Protein AF-A0A0B6Z0B1-F1 (afdb_monomer_lite)

Foldseek 3Di:
DDDDPPVVVVVVVVVVVVVVVCVVCVVLVVVVLVVVLVVVCVVVVDPDSVVSVCVSCQVVDDAKAWAFKAWDWDADPVRATWIKIWTWIQRRNDIDGQDIDTDDDAPADDDPVCPVVVSVVVVVLRVVLRVCRHPPLGVQRHGPHLLCLVVSLVSLVVVVVVVVVVVVVVCVVDVPPPDDPPPPPQVDDDDDDDDDDDDDDDDDDDDPDPDPPPPPDPRDGDDRNVSNSRNVSVRSLSSNCSSVVHDSVVSVVVVVCVVPDDDPPPDD

Sequence (268 aa):
MSLPPGSLGKTKEMQCLKQQAMKYYGENKVPLQMENILNTMFYDKPPDVYGYLVNYFSNFTKPVKISKISAVPVLDSNGLPTIQVDVYCTVNNLQKCICSSTTARPDIRVPLEDQEKTEILVHSSIKTAVHDINLEVSNIVAGMDPLVQDEIDSEILDFLKQKQSRLEKQANQNPAEKTEQDNSVIISAADDKRKKSVFRTKSSSKWSGSLPSISDRPLETFIMGSEVIAAVSQAVCVCAATSINIPVYQHIAKLAHKEGHTHELRIP

Secondary structure (DSSP, 8-state):
-PPPTTHHHHHHHHHHHHHHHHHHHHHTTHHHHHHHHHHHHHHH--S-HHHHHHHHHHTTSPPPEEEEEEEEEEE-TTS-EEEEEEEEEEETTEEEEEEEEEPPPP-----HHHHHHHHHHHHHHHHHHHHHIIIIIHHHSTT--TT-HHHHHHHHHHHHHHHHHHHHHHHHH-GGG-SS-------------PPP--------------------PPPPPP-TTHHHHHHHHHHHHHHHHHHTT--HHHHHHHHHHTTT--------

Radius of gyration: 29.54 Å; chains: 1; bounding box: 50×83×99 Å

pLDDT: mean 77.84, std 22.63, range [22.48, 97.12]

Structure (mmCIF, N/CA/C/O backbone):
data_AF-A0A0B6Z0B1-F1
#
_entry.id   AF-A0A0B6Z0B1-F1
#
loop_
_atom_site.group_PDB
_atom_site.id
_atom_site.type_symbol
_atom_site.label_atom_id
_atom_site.label_alt_id
_atom_site.label_comp_id
_atom_site.label_asym_id
_atom_site.label_entity_id
_atom_site.label_seq_id
_atom_site.pdbx_PDB_ins_code
_atom_site.Cartn_x
_atom_site.Cartn_y
_atom_site.Cartn_z
_atom_site.occupancy
_atom_site.B_iso_or_equiv
_atom_site.auth_seq_id
_atom_site.auth_comp_id
_atom_site.auth_asym_id
_atom_site.auth_atom_id
_atom_site.pdbx_PDB_model_num
ATOM 1 N N . MET A 1 1 ? -5.828 39.250 52.018 1.00 47.09 1 MET A N 1
ATOM 2 C CA . MET A 1 1 ? -4.953 38.256 51.361 1.00 47.09 1 MET A CA 1
ATOM 3 C C . MET A 1 1 ? -5.245 38.285 49.870 1.00 47.09 1 MET A C 1
ATOM 5 O O . MET A 1 1 ? -6.225 37.701 49.429 1.00 47.09 1 MET A O 1
ATOM 9 N N . SER A 1 2 ? -4.477 39.072 49.120 1.00 48.75 2 SER A N 1
ATOM 10 C CA . SER A 1 2 ? -4.554 39.157 47.661 1.00 48.75 2 SER A CA 1
ATOM 11 C C . SER A 1 2 ? -3.851 37.943 47.050 1.00 48.75 2 SER A C 1
ATOM 13 O O . SER A 1 2 ? -2.697 37.663 47.367 1.00 48.75 2 SER A O 1
ATOM 15 N N . LEU A 1 3 ? -4.561 37.194 46.205 1.00 52.53 3 LEU A N 1
ATOM 16 C CA . LEU A 1 3 ? -3.974 36.108 45.419 1.00 52.53 3 LEU A CA 1
ATOM 17 C C . LEU A 1 3 ? -2.916 36.680 44.455 1.00 52.53 3 LEU A C 1
ATOM 19 O O . LEU A 1 3 ? -3.126 37.765 43.904 1.00 52.53 3 LEU A O 1
ATOM 23 N N . PRO A 1 4 ? -1.790 35.980 44.237 1.00 50.69 4 PRO A N 1
ATOM 24 C CA . PRO A 1 4 ? -0.709 36.484 43.403 1.00 50.69 4 PRO A CA 1
ATOM 25 C C . PRO A 1 4 ? -1.165 36.619 41.935 1.00 50.69 4 PRO A C 1
ATOM 27 O O . PRO A 1 4 ? -1.822 35.714 41.411 1.00 50.69 4 PRO A O 1
ATOM 30 N N . PRO A 1 5 ? -0.780 37.701 41.229 1.00 53.00 5 PRO A N 1
ATOM 31 C CA . PRO A 1 5 ? -1.295 38.056 39.898 1.00 53.00 5 PRO A CA 1
ATOM 32 C C . PRO A 1 5 ? -0.899 37.095 38.755 1.00 53.00 5 PRO A C 1
ATOM 34 O O . PRO A 1 5 ? -1.295 37.305 37.613 1.00 53.00 5 PRO A O 1
ATOM 37 N N . GLY A 1 6 ? -0.167 36.013 39.043 1.00 53.03 6 GLY A N 1
ATOM 38 C CA . GLY A 1 6 ? 0.248 34.996 38.069 1.00 53.03 6 GLY A CA 1
ATOM 39 C C . GLY A 1 6 ? -0.640 33.744 37.974 1.00 53.03 6 GLY A C 1
ATOM 40 O O . GLY A 1 6 ? -0.389 32.909 37.106 1.00 53.03 6 GLY A O 1
ATOM 41 N N . SER A 1 7 ? -1.657 33.560 38.834 1.00 54.31 7 SER A N 1
ATOM 42 C CA . SER A 1 7 ? -2.480 32.327 38.819 1.00 54.31 7 SER A CA 1
ATOM 43 C C . SER A 1 7 ? -3.723 32.406 37.918 1.00 54.31 7 SER A C 1
ATOM 45 O O . SER A 1 7 ? -4.197 31.383 37.417 1.00 54.31 7 SER A O 1
ATOM 47 N N . LEU A 1 8 ? -4.232 33.613 37.646 1.00 52.25 8 LEU A N 1
ATOM 48 C CA . LEU A 1 8 ? -5.486 33.811 36.908 1.00 52.25 8 LEU A CA 1
ATOM 49 C C . LEU A 1 8 ? -5.353 33.497 35.404 1.00 52.25 8 LEU A C 1
ATOM 51 O O . LEU A 1 8 ? -6.292 32.976 34.805 1.00 52.25 8 LEU A O 1
ATOM 55 N N . GLY A 1 9 ? -4.181 33.758 34.809 1.00 59.34 9 GLY A N 1
ATOM 56 C CA . GLY A 1 9 ? -3.872 33.424 33.409 1.00 59.34 9 GLY A CA 1
ATOM 57 C C . GLY A 1 9 ? -3.828 31.913 33.163 1.00 59.34 9 GLY A C 1
ATOM 58 O O . GLY A 1 9 ? -4.549 31.409 32.305 1.00 59.34 9 GLY A O 1
ATOM 59 N N . LYS A 1 10 ? -3.110 31.175 34.021 1.00 61.16 10 LYS A N 1
ATOM 60 C CA . LYS A 1 10 ? -3.037 29.701 33.975 1.00 61.16 10 LYS A CA 1
ATOM 61 C C . LYS A 1 10 ? -4.404 29.032 34.155 1.00 61.16 10 LYS A C 1
ATOM 63 O O . LYS A 1 10 ? -4.676 27.994 33.560 1.00 61.16 10 LYS A O 1
ATOM 68 N N . THR A 1 11 ? -5.287 29.633 34.956 1.00 71.81 11 THR A N 1
ATOM 69 C CA . THR A 1 11 ? -6.634 29.091 35.209 1.00 71.81 11 THR A CA 1
ATOM 70 C C . THR A 1 11 ? -7.545 29.243 33.986 1.00 71.81 11 THR A C 1
ATOM 72 O O . THR A 1 11 ? -8.279 28.312 33.653 1.00 71.81 11 THR A O 1
ATOM 75 N N . LYS A 1 12 ? -7.465 30.376 33.273 1.00 79.12 12 LYS A N 1
ATOM 76 C CA . LYS A 1 12 ? -8.216 30.596 32.024 1.00 79.12 12 LYS A CA 1
ATOM 77 C C . LYS A 1 12 ? -7.718 29.694 30.894 1.00 79.12 12 LYS A C 1
ATOM 79 O O . LYS A 1 12 ? -8.535 29.109 30.189 1.00 79.12 12 LYS A O 1
ATOM 84 N N . GLU A 1 13 ? -6.404 29.519 30.764 1.00 83.56 13 GLU A N 1
ATOM 85 C CA . GLU A 1 13 ? -5.807 28.582 29.801 1.00 83.56 13 GLU A CA 1
ATOM 86 C C . GLU A 1 13 ? -6.250 27.137 30.066 1.00 83.56 13 GLU A C 1
ATOM 88 O O . GLU A 1 13 ? -6.694 26.448 29.150 1.00 83.56 13 GLU A O 1
ATOM 93 N N . MET A 1 14 ? -6.231 26.694 31.328 1.00 82.50 14 MET A N 1
ATOM 94 C CA . MET A 1 14 ? -6.705 25.360 31.708 1.00 82.50 14 MET A CA 1
ATOM 95 C C . MET A 1 14 ? -8.193 25.155 31.382 1.00 82.50 14 MET A C 1
ATOM 97 O O . MET A 1 14 ? -8.592 24.079 30.937 1.00 82.50 14 MET A O 1
ATOM 101 N N . GLN A 1 15 ? -9.033 26.169 31.602 1.00 86.19 15 GLN A N 1
ATOM 102 C CA . GLN A 1 15 ? -10.459 26.112 31.265 1.00 86.19 15 GLN A CA 1
ATOM 103 C C . GLN A 1 15 ? -10.688 26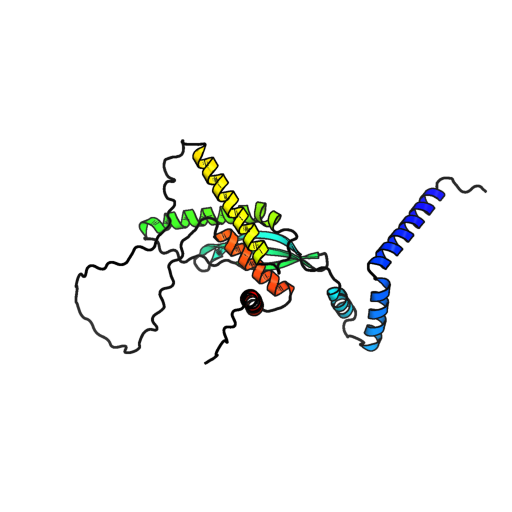.066 29.750 1.00 86.19 15 GLN A C 1
ATOM 105 O O . GLN A 1 15 ? -11.513 25.278 29.289 1.00 86.19 15 GLN A O 1
ATOM 110 N N . CYS A 1 16 ? -9.922 26.847 28.986 1.00 90.19 16 CYS A N 1
ATOM 111 C CA . CYS A 1 16 ? -9.943 26.819 27.526 1.00 90.19 16 CYS A CA 1
ATOM 112 C C . CYS A 1 16 ? -9.561 25.427 26.993 1.00 90.19 16 CYS A C 1
ATOM 114 O O . CYS A 1 16 ? -10.310 24.836 26.217 1.00 90.19 16 CYS A O 1
ATOM 116 N N . LEU A 1 17 ? -8.470 24.840 27.502 1.00 92.69 17 LEU A N 1
ATOM 117 C CA . LEU A 1 17 ? -8.035 23.485 27.144 1.00 92.69 17 LEU A CA 1
ATOM 118 C C . LEU A 1 17 ? -9.096 22.425 27.472 1.00 92.69 17 LEU A C 1
ATOM 120 O O . LEU A 1 17 ? -9.340 21.528 26.669 1.00 92.69 17 LEU A O 1
ATOM 124 N N . LYS A 1 18 ? -9.775 22.537 28.622 1.00 90.62 18 LYS A N 1
ATOM 125 C CA . LYS A 1 18 ? -10.886 21.637 28.980 1.00 90.62 18 LYS A CA 1
ATOM 126 C C . LYS A 1 18 ? -12.051 21.746 27.999 1.00 90.62 18 LYS A C 1
ATOM 128 O O . LYS A 1 18 ? -12.575 20.721 27.574 1.00 90.62 18 LYS A O 1
ATOM 133 N N . GLN A 1 19 ? -12.451 22.962 27.625 1.00 92.56 19 GLN A N 1
ATOM 134 C CA . GLN A 1 19 ? -13.513 23.170 26.634 1.00 92.56 19 GLN A CA 1
ATOM 135 C C . GLN A 1 19 ? -13.121 22.617 25.263 1.00 92.56 19 GLN A C 1
ATOM 137 O O . GLN A 1 19 ? -13.928 21.942 24.623 1.00 92.56 19 GLN A O 1
ATOM 142 N N . GLN A 1 20 ? -11.872 22.827 24.846 1.00 93.75 20 GLN A N 1
ATOM 143 C CA . GLN A 1 20 ? -11.345 22.277 23.603 1.00 93.75 20 GLN A CA 1
ATOM 144 C C . GLN A 1 20 ? -11.341 20.742 23.614 1.00 93.75 20 GLN A C 1
ATOM 146 O O . GLN A 1 20 ? -11.777 20.127 22.643 1.00 93.75 20 GLN A O 1
ATOM 151 N N . ALA A 1 21 ? -10.929 20.117 24.722 1.00 93.31 21 ALA A N 1
ATOM 152 C CA . ALA A 1 21 ? -10.955 18.665 24.881 1.00 93.31 21 ALA A CA 1
ATOM 153 C C . ALA A 1 21 ? -12.387 18.104 24.852 1.00 93.31 21 ALA A C 1
ATOM 155 O O . ALA A 1 21 ? -12.647 17.123 24.158 1.00 93.31 21 ALA A O 1
ATOM 156 N N . MET A 1 22 ? -13.332 18.746 25.549 1.00 92.12 22 MET A N 1
ATOM 157 C CA . MET A 1 22 ? -14.746 18.350 25.512 1.00 92.12 22 MET A CA 1
ATOM 158 C C . MET A 1 22 ? -15.314 18.422 24.093 1.00 92.12 22 MET A C 1
ATOM 160 O O . MET A 1 22 ? -15.993 17.491 23.664 1.00 92.12 22 MET A O 1
ATOM 164 N N . LYS A 1 23 ? -14.997 19.489 23.349 1.00 94.62 23 LYS A N 1
ATOM 165 C CA . LYS A 1 23 ? -15.410 19.636 21.950 1.00 94.62 23 LYS A CA 1
ATOM 166 C C . LYS A 1 23 ? -14.816 18.526 21.080 1.00 94.62 23 LYS A C 1
ATOM 168 O O . LYS A 1 23 ? -15.559 17.846 20.383 1.00 94.62 23 LYS A O 1
ATOM 173 N N . TYR A 1 24 ? -13.511 18.278 21.198 1.00 94.94 24 TYR A N 1
ATOM 174 C CA . TYR A 1 24 ? -12.814 17.245 20.430 1.00 94.94 24 TYR A CA 1
ATOM 175 C C . TYR A 1 24 ? -13.374 15.835 20.681 1.00 94.94 24 TYR A C 1
ATOM 177 O O . TYR A 1 24 ? -13.669 15.103 19.735 1.00 94.94 24 TYR A O 1
ATOM 185 N N . TYR A 1 25 ? -13.565 15.440 21.943 1.00 94.69 25 TYR A N 1
ATOM 186 C CA . TYR A 1 25 ? -14.120 14.121 22.265 1.00 94.69 25 TYR A CA 1
ATOM 187 C C . TYR A 1 25 ? -15.600 13.996 21.901 1.00 94.69 25 TYR A C 1
ATOM 189 O O . TYR A 1 25 ? -16.032 12.911 21.508 1.00 94.69 25 TYR A O 1
ATOM 197 N N . GLY A 1 26 ? -16.359 15.091 22.003 1.00 92.38 26 GLY A N 1
ATOM 198 C CA . GLY A 1 26 ? -17.756 15.155 21.581 1.00 92.38 26 GLY A CA 1
ATOM 199 C C . GLY A 1 26 ? -17.914 14.967 20.072 1.00 92.38 26 GLY A C 1
ATOM 200 O O . GLY A 1 26 ? -18.702 14.128 19.643 1.00 92.38 26 GLY A O 1
ATOM 201 N N . GLU A 1 27 ? -17.114 15.673 19.269 1.00 94.19 27 GLU A N 1
ATOM 202 C CA . GLU A 1 27 ? -17.108 15.557 17.802 1.00 94.19 27 GLU A CA 1
ATOM 203 C C . GLU A 1 27 ? -16.754 14.139 17.337 1.00 94.19 27 GLU A C 1
ATOM 205 O O . GLU A 1 27 ? -17.398 13.598 16.440 1.00 94.19 27 GLU A O 1
ATOM 210 N N . ASN A 1 28 ? -15.782 13.501 17.995 1.00 91.19 28 ASN A N 1
ATOM 211 C CA . ASN A 1 28 ? -15.355 12.135 17.679 1.00 91.19 28 ASN A CA 1
ATOM 212 C C . ASN A 1 28 ? -16.195 11.045 18.374 1.00 91.19 28 ASN A C 1
ATOM 214 O O . ASN A 1 28 ? -15.908 9.860 18.212 1.00 91.19 28 ASN A O 1
ATOM 218 N N . LYS A 1 29 ? -17.221 11.416 19.157 1.00 92.81 29 LYS A N 1
ATOM 219 C CA . LYS A 1 29 ? -18.111 10.497 19.900 1.00 92.81 29 LYS A CA 1
ATOM 220 C C . LYS A 1 29 ? -17.371 9.480 20.785 1.00 92.81 29 LYS A C 1
ATOM 222 O O . LYS A 1 29 ? -17.892 8.397 21.046 1.00 92.81 29 LYS A O 1
ATOM 227 N N . VAL A 1 30 ? -16.179 9.824 21.279 1.00 93.12 30 VAL A N 1
ATOM 228 C CA . VAL A 1 30 ? -15.328 8.903 22.056 1.00 93.12 30 VAL A CA 1
ATOM 229 C C . VAL A 1 30 ? -16.040 8.376 23.311 1.00 93.12 30 VAL A C 1
ATOM 231 O O . VAL A 1 30 ? -16.043 7.161 23.495 1.00 93.12 30 VAL A O 1
ATOM 234 N N . PRO A 1 31 ? -16.701 9.212 24.143 1.00 92.88 31 PRO A N 1
ATOM 235 C CA . PRO A 1 31 ? -17.355 8.726 25.361 1.00 92.88 31 PRO A CA 1
ATOM 236 C C . PRO A 1 31 ? -18.487 7.733 25.077 1.00 92.88 31 PRO A C 1
ATOM 238 O O . PRO A 1 31 ? -18.588 6.715 25.752 1.00 92.88 31 PRO A O 1
ATOM 241 N N . LEU A 1 32 ? -19.285 7.993 24.035 1.00 93.50 32 LEU A N 1
ATOM 242 C CA . LEU A 1 32 ? -20.391 7.124 23.630 1.00 93.50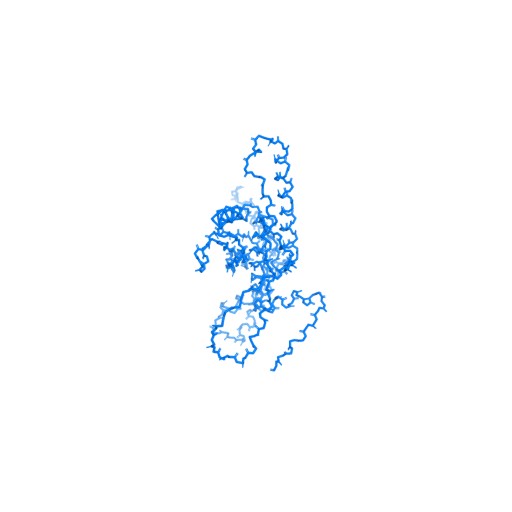 32 LEU A CA 1
ATOM 243 C C . LEU A 1 32 ? -19.882 5.747 23.183 1.00 93.50 32 LEU A C 1
ATOM 245 O O . LEU A 1 32 ? -20.438 4.723 23.564 1.00 93.50 32 LEU A O 1
ATOM 249 N N . GLN A 1 33 ? -18.807 5.714 22.387 1.00 93.31 33 GLN A N 1
ATOM 250 C CA . GLN A 1 33 ? -18.220 4.446 21.948 1.00 93.31 33 GLN A CA 1
ATOM 251 C C . GLN A 1 33 ? -17.605 3.661 23.110 1.00 93.31 33 GLN A C 1
ATOM 253 O O . GLN A 1 33 ? -17.715 2.439 23.134 1.00 93.31 33 GLN A O 1
ATOM 258 N N . MET A 1 34 ? -17.005 4.356 24.083 1.00 94.25 34 MET A N 1
ATOM 259 C CA . MET A 1 34 ? -16.469 3.741 25.302 1.00 94.25 34 MET A CA 1
ATOM 260 C C . MET A 1 34 ? -17.573 3.131 26.171 1.00 94.25 34 MET A C 1
ATOM 262 O O . MET A 1 34 ? -17.414 2.027 26.678 1.00 94.25 34 MET A O 1
ATOM 266 N N . GLU A 1 35 ? -18.707 3.809 26.321 1.00 93.38 35 GLU A N 1
ATOM 267 C CA . GLU A 1 35 ? -19.849 3.262 27.055 1.00 93.38 35 GLU A CA 1
ATOM 268 C C . GLU A 1 35 ? -20.414 2.014 26.365 1.00 93.38 35 GLU A C 1
ATOM 270 O O . GLU A 1 35 ? -20.583 0.973 27.001 1.00 9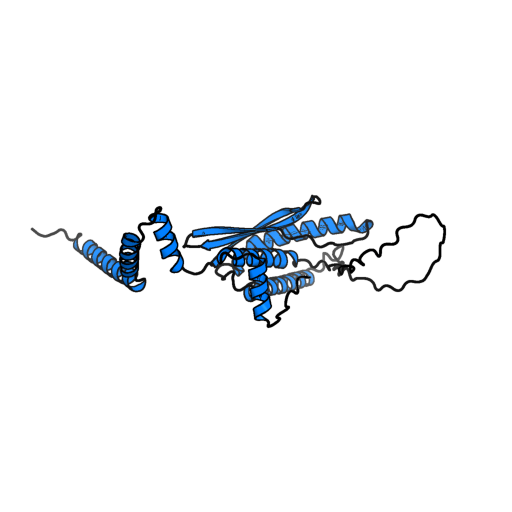3.38 35 GLU A O 1
ATOM 275 N N . ASN A 1 36 ? -20.630 2.090 25.048 1.00 94.06 36 ASN A N 1
ATOM 276 C CA . ASN A 1 36 ? -21.147 0.969 24.267 1.00 94.06 36 ASN A CA 1
ATOM 277 C C . ASN A 1 36 ? -20.261 -0.273 24.394 1.00 94.06 36 ASN A C 1
ATOM 279 O O . ASN A 1 36 ? -20.777 -1.355 24.669 1.00 94.06 36 ASN A O 1
ATOM 283 N N . ILE A 1 37 ? -18.941 -0.120 24.236 1.00 94.88 37 ILE A N 1
ATOM 284 C CA . ILE A 1 37 ? -18.025 -1.263 24.275 1.00 94.88 37 ILE A CA 1
ATOM 285 C C . ILE A 1 37 ? -17.905 -1.871 25.672 1.00 94.88 37 ILE A C 1
ATOM 287 O O . ILE A 1 37 ? -17.802 -3.086 25.803 1.00 94.88 37 ILE A O 1
ATOM 291 N N . LEU A 1 38 ? -17.953 -1.056 26.730 1.00 93.62 38 LEU A N 1
ATOM 292 C CA . LEU A 1 38 ? -17.934 -1.557 28.106 1.00 93.62 38 LEU A CA 1
ATOM 293 C C . LEU A 1 38 ? -19.205 -2.347 28.425 1.00 93.62 38 LEU A C 1
ATOM 295 O O . LEU A 1 38 ? -19.129 -3.400 29.063 1.00 93.62 38 LEU A O 1
ATOM 299 N N . ASN A 1 39 ? -20.351 -1.871 27.936 1.00 93.25 39 ASN A N 1
ATOM 300 C CA . ASN A 1 39 ? -21.624 -2.557 28.101 1.00 93.25 39 ASN A CA 1
ATOM 301 C C . ASN A 1 39 ? -21.635 -3.901 27.365 1.00 93.25 39 ASN A C 1
ATOM 303 O O . ASN A 1 39 ? -22.018 -4.898 27.968 1.00 93.25 39 ASN A O 1
ATOM 307 N N . THR A 1 40 ? -21.186 -3.971 26.106 1.00 93.44 40 THR A N 1
ATOM 308 C CA . THR A 1 40 ? -21.152 -5.241 25.353 1.00 93.44 40 THR A CA 1
ATOM 309 C C . THR A 1 40 ? -20.126 -6.220 25.924 1.00 93.44 40 THR A C 1
ATOM 311 O O . THR A 1 40 ? -20.449 -7.379 26.184 1.00 93.44 40 THR A O 1
ATOM 314 N N . MET A 1 41 ? -18.912 -5.746 26.214 1.00 94.56 41 MET A N 1
ATOM 315 C CA . MET A 1 41 ? -17.805 -6.568 26.710 1.00 94.56 41 MET A CA 1
ATOM 316 C C . MET A 1 41 ? -18.124 -7.267 28.038 1.00 94.56 41 MET A C 1
ATOM 318 O O . MET A 1 41 ? -17.679 -8.394 28.262 1.00 94.56 41 MET A O 1
ATOM 322 N N . PHE A 1 42 ? -18.901 -6.628 28.921 1.00 92.12 42 PHE A N 1
ATOM 323 C CA . PHE A 1 42 ? -19.302 -7.226 30.196 1.00 92.12 42 PHE A CA 1
ATOM 324 C C . PHE A 1 42 ? -20.158 -8.491 30.020 1.00 92.12 42 PHE A C 1
ATOM 326 O O . PHE A 1 42 ? -20.035 -9.429 30.815 1.00 92.12 42 PHE A O 1
ATOM 333 N N . TYR A 1 43 ? -21.000 -8.533 28.982 1.00 94.62 43 TYR A N 1
ATOM 334 C CA . TYR A 1 43 ? -21.826 -9.701 28.669 1.00 94.62 43 TYR A CA 1
ATOM 335 C C . TYR A 1 43 ? -21.042 -10.754 27.887 1.00 94.62 43 TYR A C 1
ATOM 337 O O . TYR A 1 43 ? -21.108 -11.932 28.239 1.00 94.62 43 TYR A O 1
ATOM 345 N N . ASP A 1 44 ? -20.265 -10.328 26.889 1.00 93.75 44 ASP A N 1
ATOM 346 C CA . ASP A 1 44 ? -19.508 -11.227 26.011 1.00 93.75 44 ASP A CA 1
ATOM 347 C C . ASP A 1 44 ? -18.375 -11.960 26.748 1.00 93.75 44 ASP A C 1
ATOM 349 O O . ASP A 1 44 ? -18.012 -13.071 26.366 1.00 93.75 44 ASP A O 1
ATOM 353 N N . LYS A 1 45 ? -17.818 -11.348 27.808 1.00 94.12 45 LYS A N 1
ATOM 354 C CA . LYS A 1 45 ? -16.708 -11.875 28.630 1.00 94.12 45 LYS A CA 1
ATOM 355 C C . LYS A 1 45 ? -15.597 -12.522 27.785 1.00 94.12 45 LYS A C 1
ATOM 357 O O . LYS A 1 45 ? -15.283 -13.701 27.979 1.00 94.12 45 LYS A O 1
ATOM 362 N N . PRO A 1 46 ? -14.998 -11.772 26.841 1.00 95.12 46 PRO A N 1
ATOM 363 C CA . PRO A 1 46 ? -13.963 -12.313 25.975 1.00 95.12 46 PRO A CA 1
ATOM 364 C C . PRO A 1 46 ? -12.731 -12.748 26.789 1.00 95.12 46 PRO A C 1
ATOM 366 O O . PRO A 1 46 ? -12.414 -12.125 27.805 1.00 95.12 46 PRO A O 1
ATOM 369 N N . PRO A 1 47 ? -11.995 -13.781 26.335 1.00 95.06 47 PRO A N 1
ATOM 370 C CA . PRO A 1 47 ? -10.774 -14.231 27.004 1.00 95.06 47 PRO A CA 1
ATOM 371 C C . PRO A 1 47 ? -9.647 -13.187 26.930 1.00 95.06 47 PRO A C 1
ATOM 373 O O . PRO A 1 47 ? -8.876 -13.058 27.876 1.00 95.06 47 PRO A O 1
ATOM 376 N N . ASP A 1 48 ? -9.576 -12.423 25.834 1.00 96.00 48 ASP A N 1
ATOM 377 C CA . ASP A 1 48 ? -8.679 -11.276 25.671 1.00 96.00 48 ASP A CA 1
ATOM 378 C C . ASP A 1 48 ? -9.489 -9.977 25.561 1.00 96.00 48 ASP A C 1
ATOM 380 O O . ASP A 1 48 ? -10.033 -9.626 24.510 1.00 96.00 48 ASP A O 1
ATOM 384 N N . VAL A 1 49 ? -9.555 -9.260 26.682 1.00 94.12 49 VAL A N 1
ATOM 385 C CA . VAL A 1 49 ? -10.254 -7.978 26.816 1.00 94.12 49 VAL A CA 1
ATOM 386 C C . VAL A 1 49 ? -9.652 -6.907 25.907 1.00 94.12 49 VAL A C 1
ATOM 388 O O . VAL A 1 49 ? -10.383 -6.171 25.245 1.00 94.12 49 VAL A O 1
ATOM 391 N N . TYR A 1 50 ? -8.324 -6.808 25.841 1.00 94.25 50 TYR A N 1
ATOM 392 C CA . TYR A 1 50 ? -7.670 -5.738 25.090 1.00 94.25 50 TYR A CA 1
ATOM 393 C C . TYR A 1 50 ? -7.695 -6.009 23.587 1.00 94.25 50 TYR A C 1
ATOM 395 O O . TYR A 1 50 ? -7.939 -5.082 22.815 1.00 94.25 50 TYR A O 1
ATOM 403 N N . GLY A 1 51 ? -7.530 -7.265 23.163 1.00 94.06 51 GLY A N 1
ATOM 404 C CA . GLY A 1 51 ? -7.710 -7.656 21.764 1.00 94.06 51 GLY A CA 1
ATOM 405 C C . GLY A 1 51 ? -9.123 -7.363 21.256 1.00 94.06 51 GLY A C 1
ATOM 406 O O . GLY A 1 51 ? -9.294 -6.815 20.165 1.00 94.06 51 GLY A O 1
ATOM 407 N N . TYR A 1 52 ? -10.143 -7.631 22.077 1.00 94.44 52 TYR A N 1
ATOM 408 C CA . TYR A 1 52 ? -11.531 -7.297 21.753 1.00 94.44 52 TYR A CA 1
ATOM 409 C C . TYR A 1 52 ? -11.741 -5.781 21.585 1.00 94.44 52 TYR A C 1
ATOM 411 O O . TYR A 1 52 ? -12.343 -5.350 20.599 1.00 94.44 52 TYR A O 1
ATOM 419 N N . LEU A 1 53 ? -11.172 -4.961 22.481 1.00 93.19 53 LEU A N 1
ATOM 420 C CA . LEU A 1 53 ? -11.202 -3.497 22.355 1.00 93.19 53 LEU A CA 1
ATOM 421 C C . LEU A 1 53 ? -10.539 -3.022 21.055 1.00 93.19 53 LEU A C 1
ATOM 423 O O . LEU A 1 53 ? -11.100 -2.184 20.349 1.00 93.19 53 LEU A O 1
ATOM 427 N N . VAL A 1 54 ? -9.368 -3.565 20.712 1.00 92.44 54 VAL A N 1
ATOM 428 C CA . VAL A 1 54 ? -8.655 -3.210 19.475 1.00 92.44 54 VAL A CA 1
ATOM 429 C C . VAL A 1 54 ? -9.504 -3.530 18.247 1.00 92.44 54 VAL A C 1
ATOM 431 O O . VAL A 1 54 ? -9.656 -2.667 17.384 1.00 92.44 54 VAL A O 1
ATOM 434 N N . ASN A 1 55 ? -10.103 -4.720 18.186 1.00 92.00 55 ASN A N 1
ATOM 435 C CA . ASN A 1 55 ? -10.950 -5.124 17.063 1.00 92.00 55 ASN A CA 1
ATOM 436 C C . ASN A 1 55 ? -12.187 -4.229 16.928 1.00 92.00 55 ASN A C 1
ATOM 438 O O . ASN A 1 55 ? -12.524 -3.816 15.821 1.00 92.00 55 ASN A O 1
ATOM 442 N N . TYR A 1 56 ? -12.826 -3.874 18.047 1.00 93.31 56 TYR A N 1
ATOM 443 C CA . TYR A 1 56 ? -13.966 -2.960 18.040 1.00 93.31 56 TYR A CA 1
ATOM 444 C C . TYR A 1 56 ? -13.585 -1.581 17.496 1.00 93.31 56 TYR A C 1
ATOM 446 O O . TYR A 1 56 ? -14.217 -1.083 16.563 1.00 93.31 56 TYR A O 1
ATOM 454 N N . PHE A 1 57 ? -12.522 -0.974 18.034 1.00 91.94 57 PHE A N 1
ATOM 455 C CA . PHE A 1 57 ? -12.088 0.353 17.600 1.00 91.94 57 PHE A CA 1
ATOM 456 C C . PHE A 1 57 ? -11.503 0.359 16.187 1.00 91.94 57 PHE A C 1
ATOM 458 O O . PHE A 1 57 ? -11.613 1.380 15.510 1.00 91.94 57 PHE A O 1
ATOM 465 N N . SER A 1 58 ? -10.961 -0.765 15.706 1.00 90.12 58 SER A N 1
ATOM 466 C CA . SER A 1 58 ? -10.456 -0.899 14.335 1.00 90.12 58 SER A CA 1
ATOM 467 C C . SER A 1 58 ? -11.533 -0.674 13.271 1.00 90.12 58 SER A C 1
ATOM 469 O O . SER A 1 58 ? -11.197 -0.299 12.156 1.00 90.12 58 SER A O 1
ATOM 471 N N . ASN A 1 59 ? -12.816 -0.849 13.595 1.00 89.06 59 ASN A N 1
ATOM 472 C CA . ASN A 1 59 ? -13.912 -0.581 12.657 1.00 89.06 59 ASN A CA 1
ATOM 473 C C . ASN A 1 59 ? -14.195 0.919 12.477 1.00 89.06 59 ASN A C 1
ATOM 475 O O . ASN A 1 59 ? -14.844 1.319 11.514 1.00 89.06 59 ASN A O 1
ATOM 479 N N . PHE A 1 60 ? -13.728 1.750 13.410 1.00 89.81 60 PHE A N 1
ATOM 480 C CA . PHE A 1 60 ? -13.925 3.200 13.400 1.00 89.81 60 PHE A CA 1
ATOM 481 C C . PHE A 1 60 ? -12.659 3.958 12.991 1.00 89.81 60 PHE A C 1
ATOM 483 O O . PHE A 1 60 ? -12.645 5.192 13.005 1.00 89.81 60 PHE A O 1
ATOM 490 N N . THR A 1 61 ? -11.573 3.250 12.667 1.00 90.62 61 THR A N 1
ATOM 491 C CA . THR A 1 61 ? -10.343 3.896 12.219 1.00 90.62 61 THR A CA 1
ATOM 492 C C . THR A 1 61 ? -10.491 4.428 10.797 1.00 90.62 61 THR A C 1
ATOM 494 O O . THR A 1 61 ? -11.355 4.026 10.019 1.00 90.62 61 THR A O 1
ATOM 497 N N . LYS A 1 62 ? -9.653 5.414 10.467 1.00 90.56 62 LYS A N 1
ATOM 498 C CA . LYS A 1 62 ? -9.588 5.976 9.116 1.00 90.56 62 LYS A CA 1
ATOM 499 C C . LYS A 1 62 ? -9.119 4.902 8.123 1.00 90.56 62 LYS A C 1
ATOM 501 O O . LYS A 1 62 ? -8.338 4.035 8.521 1.00 90.56 62 LYS A O 1
ATOM 506 N N . PRO A 1 63 ? -9.531 4.996 6.844 1.00 90.56 63 PRO A N 1
ATOM 507 C CA . PRO A 1 63 ? -9.070 4.077 5.813 1.00 90.56 63 PRO A CA 1
ATOM 508 C C . PRO A 1 63 ? -7.546 4.112 5.682 1.00 90.56 63 PRO A C 1
ATOM 510 O O . PRO A 1 63 ? -6.894 5.119 5.985 1.00 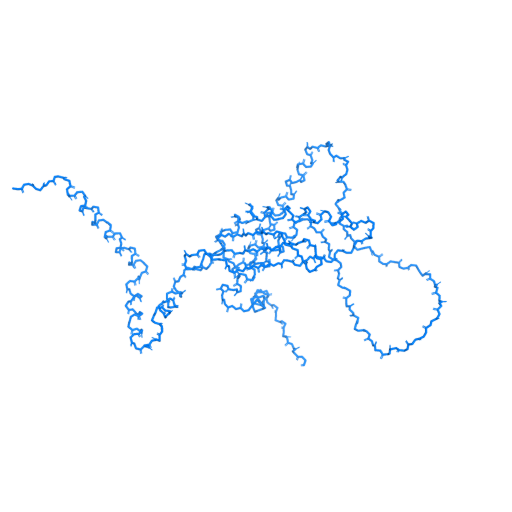90.56 63 PRO A O 1
ATOM 513 N N . VAL A 1 64 ? -6.999 2.988 5.229 1.00 92.88 64 VAL A N 1
ATOM 514 C CA . VAL A 1 64 ? -5.564 2.809 5.016 1.00 92.88 64 VAL A CA 1
ATOM 515 C C . VAL A 1 64 ? -5.097 3.746 3.907 1.00 92.88 64 VAL A C 1
ATOM 517 O O . VAL A 1 64 ? -5.752 3.876 2.880 1.00 92.88 64 VAL A O 1
ATOM 520 N N . LYS A 1 65 ? -3.959 4.407 4.116 1.00 95.44 65 LYS A N 1
ATOM 521 C CA . LYS A 1 65 ? -3.345 5.294 3.120 1.00 95.44 65 LYS A CA 1
ATOM 522 C C . LYS A 1 65 ? -1.886 4.947 2.920 1.00 95.44 65 LYS A C 1
ATOM 524 O O . LYS A 1 65 ? -1.206 4.627 3.896 1.00 95.44 65 LYS A O 1
ATOM 529 N N . ILE A 1 66 ? -1.397 5.057 1.690 1.00 96.25 66 ILE A N 1
ATOM 530 C CA . ILE A 1 66 ? 0.023 4.881 1.379 1.00 96.25 66 ILE A CA 1
ATOM 531 C C . ILE A 1 66 ? 0.807 6.009 2.053 1.00 96.25 66 ILE A C 1
ATOM 533 O O . ILE A 1 66 ? 0.465 7.182 1.924 1.00 96.25 66 ILE A O 1
ATOM 537 N N . SER A 1 67 ? 1.835 5.659 2.820 1.00 95.06 67 SER A N 1
ATOM 538 C CA . SER A 1 67 ? 2.690 6.626 3.512 1.00 95.06 67 SER A CA 1
ATOM 539 C C . SER A 1 67 ? 4.039 6.783 2.821 1.00 95.06 67 SER A C 1
ATOM 541 O O . SER A 1 67 ? 4.572 7.886 2.770 1.00 95.06 67 SER A O 1
ATOM 543 N N . LYS A 1 68 ? 4.607 5.679 2.325 1.00 95.25 68 LYS A N 1
ATOM 544 C CA . LYS A 1 68 ? 5.904 5.644 1.646 1.00 95.25 68 LYS A CA 1
ATOM 545 C C . LYS A 1 68 ? 6.017 4.378 0.803 1.00 95.25 68 LYS A C 1
ATOM 547 O O . LYS A 1 68 ? 5.552 3.322 1.227 1.00 95.25 68 LYS A O 1
ATOM 552 N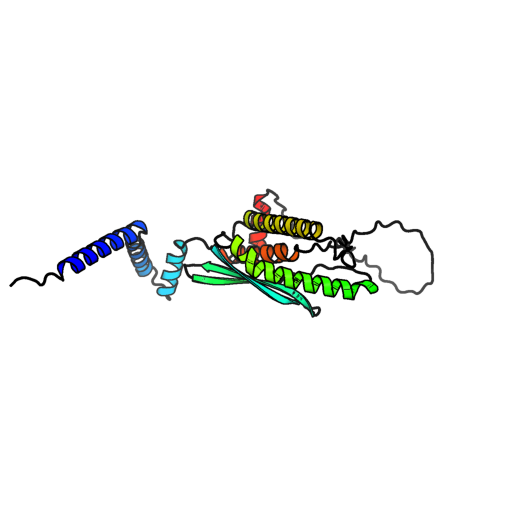 N . ILE A 1 69 ? 6.717 4.467 -0.320 1.00 96.06 69 ILE A N 1
ATOM 553 C CA . ILE A 1 69 ? 7.175 3.306 -1.085 1.00 96.06 69 ILE A CA 1
ATOM 554 C C . ILE A 1 69 ? 8.705 3.281 -1.061 1.00 96.06 69 ILE A C 1
ATOM 556 O O . ILE A 1 69 ? 9.348 4.328 -1.125 1.00 96.06 69 ILE A O 1
ATOM 560 N N . SER A 1 70 ? 9.290 2.096 -0.901 1.00 95.62 70 SER A N 1
ATOM 561 C CA . SER A 1 70 ? 10.738 1.896 -0.942 1.00 95.62 70 SER A CA 1
ATOM 562 C C . SER A 1 70 ? 11.079 0.815 -1.955 1.00 95.62 70 SER A C 1
ATOM 564 O O . SER A 1 70 ? 10.474 -0.248 -1.930 1.00 95.62 70 SER A O 1
ATOM 566 N N . ALA A 1 71 ? 12.061 1.057 -2.815 1.00 96.56 71 ALA A N 1
ATOM 567 C CA . ALA A 1 71 ? 12.555 0.084 -3.779 1.00 96.56 71 ALA A CA 1
ATOM 568 C C . ALA A 1 71 ? 14.012 -0.285 -3.496 1.00 96.56 71 ALA A C 1
ATOM 570 O O . ALA A 1 71 ? 14.826 0.575 -3.145 1.00 96.56 71 ALA A O 1
ATOM 571 N N . VAL A 1 72 ? 14.337 -1.564 -3.679 1.00 94.69 72 VAL A N 1
ATOM 572 C CA . VAL A 1 72 ? 15.682 -2.124 -3.521 1.00 94.69 72 VAL A CA 1
ATOM 573 C C . VAL A 1 72 ? 15.980 -3.042 -4.712 1.00 94.69 72 VAL A C 1
ATOM 575 O O . VAL A 1 72 ? 15.106 -3.815 -5.113 1.00 94.69 72 VAL A O 1
ATOM 578 N N . PRO A 1 73 ? 17.191 -2.987 -5.298 1.00 93.75 73 PRO A N 1
ATOM 579 C CA . PRO A 1 73 ? 17.596 -3.954 -6.307 1.00 93.75 73 PRO A CA 1
ATOM 580 C C . PRO A 1 73 ? 17.914 -5.297 -5.636 1.00 93.75 73 PRO A C 1
ATOM 582 O O . PRO A 1 73 ? 18.720 -5.363 -4.708 1.00 93.75 73 PRO A O 1
ATOM 585 N N . VAL A 1 74 ? 17.293 -6.369 -6.117 1.00 93.62 74 VAL A N 1
ATOM 586 C CA . VAL A 1 74 ? 17.452 -7.747 -5.620 1.00 93.62 74 VAL A CA 1
ATOM 587 C C . VAL A 1 74 ? 17.805 -8.656 -6.797 1.00 93.62 74 VAL A C 1
ATOM 589 O O . VAL A 1 74 ? 17.632 -8.266 -7.946 1.00 93.62 74 VAL A O 1
ATOM 592 N N . LEU A 1 75 ? 18.348 -9.846 -6.544 1.00 91.62 75 LEU A N 1
ATOM 593 C CA . LEU A 1 75 ? 18.627 -10.827 -7.593 1.00 91.62 75 LEU A CA 1
ATOM 594 C C . LEU A 1 75 ? 17.478 -11.834 -7.706 1.00 91.62 75 LEU A C 1
ATOM 596 O O . LEU A 1 75 ? 16.980 -12.328 -6.697 1.00 91.62 75 LEU A O 1
ATOM 600 N N . ASP A 1 76 ? 17.082 -12.144 -8.935 1.00 89.06 76 ASP A N 1
ATOM 601 C CA . ASP A 1 76 ? 16.168 -13.238 -9.261 1.00 89.06 76 ASP A CA 1
ATOM 602 C C . ASP A 1 76 ? 16.895 -14.598 -9.158 1.00 89.06 76 ASP A C 1
ATOM 604 O O . ASP A 1 76 ? 18.118 -14.680 -9.038 1.00 89.06 76 ASP A O 1
ATOM 608 N N . SER A 1 77 ? 16.136 -15.682 -9.251 1.00 87.12 77 SER A N 1
ATOM 609 C CA . SER A 1 77 ? 16.563 -17.080 -9.338 1.00 87.12 77 SER A CA 1
ATOM 610 C C . SER A 1 77 ? 17.690 -17.348 -10.345 1.00 87.12 77 SER A C 1
ATOM 612 O O . SER A 1 77 ? 18.530 -18.212 -10.102 1.00 87.12 77 SER A O 1
ATOM 614 N N . ASN A 1 78 ? 17.759 -16.578 -11.432 1.00 85.56 78 ASN A N 1
ATOM 615 C CA . ASN A 1 78 ? 18.817 -16.673 -12.442 1.00 85.56 78 ASN A CA 1
ATOM 616 C C . ASN A 1 78 ? 20.070 -15.834 -12.114 1.00 85.56 78 ASN A C 1
ATOM 618 O O . ASN A 1 78 ? 20.951 -15.691 -12.956 1.00 85.56 78 ASN A O 1
ATOM 622 N N . GLY A 1 79 ? 20.150 -15.227 -10.925 1.00 86.00 79 GLY A N 1
ATOM 623 C CA . GLY A 1 79 ? 21.244 -14.330 -10.535 1.00 86.00 79 GLY A CA 1
ATOM 624 C C . GLY A 1 79 ? 21.208 -12.962 -11.224 1.00 86.00 79 GLY A C 1
ATOM 625 O O . GLY A 1 79 ? 22.167 -12.199 -11.135 1.00 86.00 79 GLY A O 1
ATOM 626 N N . LEU A 1 80 ? 20.110 -12.642 -11.909 1.00 86.44 80 LEU A N 1
ATOM 627 C CA . LEU A 1 80 ? 19.922 -11.388 -12.630 1.00 86.44 80 LEU A CA 1
ATOM 628 C C . LEU A 1 80 ? 19.254 -10.332 -11.738 1.00 86.44 80 LEU A C 1
ATOM 630 O O . LEU A 1 80 ? 18.368 -10.678 -10.960 1.00 86.44 80 LEU A O 1
ATOM 634 N N . PRO A 1 81 ? 19.618 -9.043 -11.855 1.00 89.19 81 PRO A N 1
ATOM 635 C CA . PRO A 1 81 ? 18.995 -7.981 -11.073 1.00 89.19 81 PRO A CA 1
ATOM 636 C C . PRO A 1 81 ? 17.513 -7.813 -11.434 1.00 89.19 81 PRO A C 1
ATOM 638 O O . PRO A 1 81 ? 17.140 -7.887 -12.607 1.00 89.19 81 PRO A O 1
ATOM 641 N N . THR A 1 82 ? 16.701 -7.543 -10.414 1.00 91.25 82 THR A N 1
ATOM 642 C CA . THR A 1 82 ? 15.281 -7.180 -10.449 1.00 91.25 82 THR A CA 1
ATOM 643 C C . THR A 1 82 ? 14.963 -6.175 -9.325 1.00 91.25 82 THR A C 1
ATOM 645 O O . THR A 1 82 ? 15.826 -5.838 -8.513 1.00 91.25 82 THR A O 1
ATOM 648 N N . ILE A 1 83 ? 13.734 -5.662 -9.281 1.00 93.69 83 ILE A N 1
ATOM 649 C CA . ILE A 1 83 ? 13.263 -4.674 -8.307 1.00 93.69 83 ILE A CA 1
ATOM 650 C C . ILE A 1 83 ? 12.352 -5.360 -7.286 1.00 93.69 83 ILE A C 1
ATOM 652 O O . ILE A 1 83 ? 11.366 -6.007 -7.651 1.00 93.69 83 ILE A O 1
ATOM 656 N N . GLN A 1 84 ? 12.664 -5.170 -6.005 1.00 95.81 84 GLN A N 1
ATOM 657 C CA . GLN A 1 84 ? 11.747 -5.409 -4.896 1.00 95.81 84 GLN A CA 1
ATOM 658 C C . GLN A 1 84 ? 11.195 -4.070 -4.408 1.00 95.81 84 GLN A C 1
ATOM 660 O O . GLN A 1 84 ? 11.958 -3.128 -4.188 1.00 95.81 84 GLN A O 1
ATOM 665 N N . VAL A 1 85 ? 9.879 -3.998 -4.234 1.00 97.12 85 VAL A N 1
ATOM 666 C CA . VAL A 1 85 ? 9.164 -2.817 -3.754 1.00 97.12 85 VAL A CA 1
ATOM 667 C C . VAL A 1 85 ? 8.451 -3.149 -2.450 1.00 97.12 85 VAL A C 1
ATOM 669 O O . VAL A 1 85 ? 7.627 -4.062 -2.389 1.00 97.12 85 VAL A O 1
ATOM 672 N N . ASP A 1 86 ? 8.748 -2.362 -1.423 1.00 96.94 86 ASP A N 1
ATOM 673 C CA . ASP A 1 86 ? 8.126 -2.411 -0.109 1.00 96.94 86 ASP A CA 1
ATOM 674 C C . ASP A 1 86 ? 7.151 -1.236 0.029 1.00 96.94 86 ASP A C 1
ATOM 676 O O . ASP A 1 86 ? 7.527 -0.067 -0.132 1.00 96.94 86 ASP A O 1
ATOM 680 N N . VAL A 1 87 ? 5.890 -1.537 0.345 1.00 96.88 87 VAL A N 1
ATOM 681 C CA . VAL A 1 87 ? 4.835 -0.526 0.499 1.00 96.88 87 VAL A CA 1
ATOM 682 C C . VAL A 1 87 ? 4.520 -0.342 1.974 1.00 96.88 87 VAL A C 1
ATOM 684 O O . VAL A 1 87 ? 4.126 -1.272 2.685 1.00 96.88 87 VAL A O 1
ATOM 687 N N . TYR A 1 88 ? 4.672 0.896 2.431 1.00 96.38 88 TYR A N 1
ATOM 688 C CA . TYR A 1 88 ? 4.308 1.314 3.771 1.00 96.38 88 TYR A CA 1
ATOM 689 C C . TYR A 1 88 ? 2.993 2.077 3.732 1.00 96.38 88 TYR A C 1
ATOM 691 O O . TYR A 1 88 ? 2.818 3.007 2.940 1.00 96.38 88 TYR A O 1
ATOM 699 N N . CYS A 1 89 ? 2.095 1.726 4.645 1.00 95.75 89 CYS A N 1
ATOM 700 C CA . CYS A 1 89 ? 0.823 2.406 4.813 1.00 95.75 89 CYS A CA 1
ATOM 701 C C . CYS A 1 89 ? 0.608 2.849 6.256 1.00 95.75 89 CYS A C 1
ATOM 703 O O . CYS A 1 89 ? 1.088 2.229 7.207 1.00 95.75 89 CYS A O 1
ATOM 705 N N . THR A 1 90 ? -0.186 3.902 6.416 1.00 94.88 90 THR A N 1
ATOM 706 C CA . THR A 1 90 ? -0.701 4.337 7.711 1.00 94.88 90 THR A CA 1
ATOM 707 C C . THR A 1 90 ? -1.942 3.515 8.050 1.00 94.88 90 THR A C 1
ATOM 709 O O . THR A 1 90 ? -3.018 3.755 7.506 1.00 94.88 90 THR A O 1
ATOM 712 N N . VAL A 1 91 ? -1.793 2.552 8.962 1.00 91.56 91 VAL A N 1
ATOM 713 C CA . VAL A 1 91 ? -2.872 1.705 9.494 1.00 91.56 91 VAL A CA 1
ATOM 714 C C . VAL A 1 91 ? -3.031 1.998 10.979 1.00 91.56 91 VAL A C 1
ATOM 716 O O . VAL A 1 91 ? -2.068 1.907 11.740 1.00 91.56 91 VAL A O 1
ATOM 719 N N . ASN A 1 92 ? -4.244 2.342 11.416 1.00 89.19 92 ASN A N 1
ATOM 720 C CA . ASN A 1 92 ? -4.536 2.694 12.813 1.00 89.19 92 ASN A CA 1
ATOM 721 C C . ASN A 1 92 ? -3.597 3.791 13.358 1.00 89.19 92 ASN A C 1
ATOM 723 O O . ASN A 1 92 ? -3.106 3.704 14.480 1.00 89.19 92 ASN A O 1
ATOM 727 N N . ASN A 1 93 ? -3.340 4.820 12.538 1.00 89.31 93 ASN A N 1
ATOM 728 C CA . ASN A 1 93 ? -2.444 5.946 12.839 1.00 89.31 93 ASN A CA 1
ATOM 729 C C . ASN A 1 93 ? -0.959 5.568 13.038 1.00 89.31 93 ASN A C 1
ATOM 731 O O . ASN A 1 93 ? -0.178 6.373 13.539 1.00 89.31 93 ASN A O 1
ATOM 735 N N . LEU A 1 94 ? -0.558 4.359 12.637 1.00 91.06 94 LEU A N 1
ATOM 736 C CA . LEU A 1 94 ? 0.825 3.893 12.674 1.00 91.06 94 LEU A CA 1
ATOM 737 C C . LEU A 1 94 ? 1.287 3.523 11.270 1.00 91.06 94 LEU A C 1
ATOM 739 O O . LEU A 1 94 ? 0.557 2.882 10.516 1.00 91.06 94 LEU A O 1
ATOM 743 N N . GLN A 1 95 ? 2.519 3.890 10.935 1.00 94.00 95 GLN A N 1
ATOM 744 C CA . GLN A 1 95 ? 3.148 3.438 9.703 1.00 94.00 95 GLN A CA 1
ATOM 745 C C . GLN A 1 95 ? 3.563 1.971 9.845 1.00 94.00 95 GLN A C 1
ATOM 747 O O . GLN A 1 95 ? 4.271 1.609 10.785 1.00 94.00 95 GLN A O 1
ATOM 752 N N . LYS A 1 96 ? 3.129 1.126 8.909 1.00 93.62 96 LYS A N 1
ATOM 753 C CA . LYS A 1 96 ? 3.465 -0.301 8.856 1.00 93.62 96 LYS A CA 1
ATOM 754 C C . LYS A 1 96 ? 3.848 -0.688 7.434 1.00 93.62 96 LYS A C 1
ATOM 756 O O . LYS A 1 96 ? 3.229 -0.207 6.489 1.00 93.62 96 LYS A O 1
ATOM 761 N N . CYS A 1 97 ? 4.853 -1.550 7.291 1.00 93.94 97 CYS A N 1
ATOM 762 C CA . CYS A 1 97 ? 5.112 -2.231 6.023 1.00 93.94 97 CYS A CA 1
ATOM 763 C C . CYS A 1 97 ? 4.021 -3.286 5.833 1.00 93.94 97 CYS A C 1
ATOM 765 O O . CYS A 1 97 ? 3.854 -4.142 6.704 1.00 93.94 97 CYS A O 1
ATOM 767 N N . ILE A 1 98 ? 3.245 -3.173 4.759 1.00 93.19 98 ILE A N 1
ATOM 768 C CA . ILE A 1 98 ? 2.112 -4.067 4.497 1.00 93.19 98 ILE A CA 1
ATOM 769 C C . ILE A 1 98 ? 2.532 -5.206 3.579 1.00 93.19 98 ILE A C 1
ATOM 771 O O . ILE A 1 98 ? 2.181 -6.356 3.829 1.00 93.19 98 ILE A O 1
ATOM 775 N N . CYS A 1 99 ? 3.301 -4.899 2.538 1.00 93.50 99 CYS A N 1
ATOM 776 C CA . CYS A 1 99 ? 3.754 -5.891 1.580 1.00 93.50 99 CYS A CA 1
ATOM 777 C C . CYS A 1 99 ? 5.158 -5.586 1.068 1.00 93.50 99 CYS A C 1
ATOM 779 O O . CYS A 1 99 ? 5.583 -4.431 1.002 1.00 93.50 99 CYS A O 1
ATOM 781 N N . SER A 1 100 ? 5.819 -6.654 0.641 1.00 94.44 100 SER A N 1
ATOM 782 C CA . SER A 1 100 ? 7.041 -6.628 -0.143 1.00 94.44 100 SER A CA 1
ATOM 783 C C . SER A 1 100 ? 6.798 -7.471 -1.388 1.00 94.44 100 SER A C 1
ATOM 785 O O . SER A 1 100 ? 6.347 -8.612 -1.273 1.00 94.44 100 SER A O 1
ATOM 787 N N . SER A 1 101 ? 7.012 -6.895 -2.568 1.00 93.62 101 SER A N 1
ATOM 788 C CA . SER A 1 101 ? 6.752 -7.561 -3.844 1.00 93.62 101 SER A CA 1
ATOM 789 C C . SER A 1 101 ? 7.957 -7.447 -4.760 1.00 93.62 101 SER A C 1
ATOM 791 O O . SER A 1 101 ? 8.516 -6.366 -4.933 1.00 93.62 101 SER A O 1
ATOM 793 N N . THR A 1 102 ? 8.325 -8.559 -5.384 1.00 92.44 102 THR A N 1
ATOM 794 C CA . THR A 1 102 ? 9.385 -8.616 -6.392 1.00 92.44 102 THR A CA 1
ATOM 795 C C . THR A 1 102 ? 8.759 -8.736 -7.774 1.00 92.44 102 THR A C 1
ATOM 797 O O . THR A 1 102 ? 7.792 -9.478 -7.966 1.00 92.44 102 THR A O 1
ATOM 800 N N . THR A 1 103 ? 9.310 -8.002 -8.736 1.00 88.00 103 THR A N 1
ATOM 801 C CA . THR A 1 103 ? 8.840 -8.035 -10.127 1.00 88.00 103 THR A CA 1
ATOM 802 C C . THR A 1 103 ? 9.575 -9.128 -10.891 1.00 88.00 103 THR A C 1
ATOM 804 O O . THR A 1 103 ? 10.780 -9.315 -10.713 1.00 88.00 103 THR A O 1
ATOM 807 N N . ALA A 1 104 ? 8.865 -9.867 -11.739 1.00 83.12 104 ALA A N 1
ATOM 808 C CA . ALA A 1 104 ? 9.505 -10.810 -12.645 1.00 83.12 104 ALA A CA 1
ATOM 809 C C . ALA A 1 104 ? 10.207 -10.051 -13.776 1.00 83.12 104 ALA A C 1
ATOM 811 O O . ALA A 1 104 ? 9.708 -9.037 -14.264 1.00 83.12 104 ALA A O 1
ATOM 812 N N . ARG A 1 105 ? 11.364 -10.549 -14.208 1.00 79.56 105 ARG A N 1
ATOM 813 C CA . ARG A 1 105 ? 12.062 -9.980 -15.360 1.00 79.56 105 ARG A CA 1
ATOM 814 C C . ARG A 1 105 ? 11.385 -10.445 -16.662 1.00 79.56 105 ARG A C 1
ATOM 816 O O . ARG A 1 105 ? 11.053 -11.629 -16.753 1.00 79.56 105 ARG A O 1
ATOM 823 N N . PRO A 1 106 ? 11.212 -9.566 -17.666 1.00 72.12 106 PRO A N 1
ATOM 824 C CA . PRO A 1 106 ? 10.733 -9.979 -18.983 1.00 72.12 106 PRO A CA 1
ATOM 825 C C . PRO A 1 106 ? 11.715 -10.957 -19.652 1.00 72.12 106 PRO A C 1
ATOM 827 O O . PRO A 1 106 ? 12.936 -10.796 -19.540 1.00 72.12 106 PRO A O 1
ATOM 830 N N . ASP A 1 107 ? 11.188 -11.965 -20.359 1.00 72.88 107 ASP A N 1
ATOM 831 C CA . ASP A 1 107 ? 11.986 -12.923 -21.149 1.00 72.88 107 ASP A CA 1
ATOM 832 C C . ASP A 1 107 ? 12.445 -12.260 -22.457 1.00 72.88 107 ASP A C 1
ATOM 834 O O . ASP A 1 107 ? 11.803 -12.369 -23.505 1.00 72.88 107 ASP A O 1
ATOM 838 N N . ILE A 1 108 ? 13.548 -11.512 -22.379 1.00 71.81 108 ILE A N 1
ATOM 839 C CA . ILE A 1 108 ? 14.152 -10.836 -23.528 1.00 71.81 108 ILE A CA 1
ATOM 840 C C . ILE A 1 108 ? 15.081 -11.823 -24.239 1.00 71.81 108 ILE A C 1
ATOM 842 O O . ILE A 1 108 ? 16.202 -12.074 -23.793 1.00 71.81 108 ILE A O 1
ATOM 846 N N . ARG A 1 109 ? 14.644 -12.357 -25.383 1.00 72.19 109 ARG A N 1
ATOM 847 C CA . ARG A 1 109 ? 15.511 -13.165 -26.252 1.00 72.19 109 ARG A CA 1
ATOM 848 C C . ARG A 1 109 ? 16.322 -12.264 -27.170 1.00 72.19 109 ARG A C 1
ATOM 850 O O . ARG A 1 109 ? 15.798 -11.735 -28.148 1.00 72.19 109 ARG A O 1
ATOM 857 N N . VAL A 1 110 ? 17.606 -12.134 -26.866 1.00 75.12 110 VAL A N 1
ATOM 858 C CA . VAL A 1 110 ? 18.592 -11.422 -27.688 1.00 75.12 110 VAL A CA 1
ATOM 859 C C . VAL A 1 110 ? 19.617 -12.396 -28.275 1.00 75.12 110 VAL A C 1
ATOM 861 O O . VAL A 1 110 ? 19.905 -13.423 -27.655 1.00 75.12 110 VAL A O 1
ATOM 864 N N . PRO A 1 111 ? 20.165 -12.117 -29.475 1.00 80.62 111 PRO A N 1
ATOM 865 C CA . PRO A 1 111 ? 21.309 -12.856 -30.002 1.00 80.62 111 PRO A CA 1
ATOM 866 C C . PRO A 1 111 ? 22.466 -12.861 -28.995 1.00 80.62 111 PRO A C 1
ATOM 868 O O . PRO A 1 111 ? 22.682 -11.866 -28.304 1.00 80.62 111 PRO A O 1
ATOM 871 N N . LEU A 1 112 ? 23.242 -13.952 -28.944 1.00 79.31 112 LEU A N 1
ATOM 872 C CA . LEU A 1 112 ? 24.363 -14.092 -27.998 1.00 79.31 112 LEU A CA 1
ATOM 873 C C . LEU A 1 112 ? 25.362 -12.925 -28.068 1.00 79.31 112 LEU A C 1
ATOM 875 O O . LEU A 1 112 ? 25.943 -12.553 -27.056 1.00 79.31 112 LEU A O 1
ATOM 879 N N . GLU A 1 113 ? 25.539 -12.334 -29.250 1.00 81.88 113 GLU A N 1
ATOM 880 C CA . GLU A 1 113 ? 26.459 -11.215 -29.489 1.00 81.88 113 GLU A CA 1
ATOM 881 C C . GLU A 1 113 ? 26.053 -9.924 -28.757 1.00 81.88 113 GLU A C 1
ATOM 883 O O . GLU A 1 113 ? 26.912 -9.117 -28.403 1.00 81.88 113 GLU A O 1
ATOM 888 N N . ASP A 1 114 ? 24.757 -9.739 -28.489 1.00 83.06 114 ASP A N 1
ATOM 889 C CA . ASP A 1 114 ? 24.214 -8.547 -27.829 1.00 83.06 114 ASP A CA 1
ATOM 890 C C . ASP A 1 114 ? 23.721 -8.830 -26.404 1.00 83.06 114 ASP A C 1
ATOM 892 O O . ASP A 1 114 ? 23.204 -7.931 -25.731 1.00 83.06 114 ASP A O 1
ATOM 896 N N . GLN A 1 115 ? 23.903 -10.058 -25.911 1.00 81.38 115 GLN A N 1
ATOM 897 C CA . GLN A 1 115 ? 23.439 -10.464 -24.588 1.00 81.38 115 GLN A CA 1
ATOM 898 C C . GLN A 1 115 ? 24.111 -9.643 -23.478 1.00 81.38 115 GLN A C 1
ATOM 900 O O . GLN A 1 115 ? 23.417 -9.061 -22.647 1.00 81.38 115 GLN A O 1
ATOM 905 N N . GLU A 1 116 ? 25.439 -9.509 -23.509 1.00 84.62 116 GLU A N 1
ATOM 906 C CA . GLU A 1 116 ? 26.191 -8.746 -22.502 1.00 84.62 116 GLU A CA 1
ATOM 907 C C . GLU A 1 116 ? 25.776 -7.266 -22.483 1.00 84.62 116 GLU A C 1
ATOM 909 O O . GLU A 1 116 ? 25.502 -6.695 -21.426 1.00 84.62 116 GLU A O 1
ATOM 914 N N . LYS A 1 117 ? 25.640 -6.650 -23.663 1.00 84.44 117 LYS A N 1
ATOM 915 C CA . LYS A 1 117 ? 25.182 -5.257 -23.785 1.00 84.44 117 LYS A CA 1
ATOM 916 C C . LYS A 1 117 ? 23.781 -5.091 -23.204 1.00 84.44 117 LYS A C 1
ATOM 918 O O . LYS A 1 117 ? 23.531 -4.156 -22.447 1.00 84.44 117 LYS A O 1
ATOM 923 N N . THR A 1 118 ? 22.878 -6.013 -23.529 1.00 82.19 118 THR A N 1
ATOM 924 C CA . THR A 1 118 ? 21.498 -5.999 -23.033 1.00 82.19 118 THR A CA 1
ATOM 925 C C . THR A 1 118 ? 21.463 -6.148 -21.514 1.00 82.19 118 THR A C 1
ATOM 927 O O . THR A 1 118 ? 20.736 -5.423 -20.839 1.00 82.19 118 THR A O 1
ATOM 930 N N . GLU A 1 119 ? 22.279 -7.032 -20.943 1.00 82.94 119 GLU A N 1
ATOM 931 C CA . GLU A 1 119 ? 22.372 -7.218 -19.494 1.00 82.94 119 GLU A CA 1
ATOM 932 C C . GLU A 1 119 ? 22.862 -5.955 -18.772 1.00 82.94 119 GLU A C 1
ATOM 934 O O . GLU A 1 119 ? 22.266 -5.560 -17.763 1.00 82.94 119 GLU A O 1
ATOM 939 N N . ILE A 1 120 ? 23.884 -5.282 -19.312 1.00 85.38 120 ILE A N 1
ATOM 940 C CA . ILE A 1 120 ? 24.398 -4.013 -18.773 1.00 85.38 120 ILE A CA 1
ATOM 941 C C . ILE A 1 120 ? 23.319 -2.924 -18.827 1.00 85.38 120 ILE A C 1
ATOM 943 O O . ILE A 1 120 ? 23.093 -2.228 -17.830 1.00 85.38 120 ILE A O 1
ATOM 947 N N . LEU A 1 121 ? 22.620 -2.799 -19.960 1.00 83.94 121 LEU A N 1
ATOM 948 C CA . LEU A 1 121 ? 21.542 -1.826 -20.138 1.00 83.94 121 LEU A CA 1
ATOM 949 C C . LEU A 1 121 ? 20.401 -2.075 -19.150 1.00 83.94 121 LEU A C 1
ATOM 951 O O . LEU A 1 121 ? 20.003 -1.154 -18.437 1.00 83.94 121 LEU A O 1
ATOM 955 N N . VAL A 1 122 ? 19.931 -3.316 -19.016 1.00 83.88 122 VAL A N 1
ATOM 956 C CA . VAL A 1 122 ? 18.863 -3.654 -18.064 1.00 83.88 122 VAL A CA 1
ATOM 957 C C . VAL A 1 122 ? 19.294 -3.360 -16.626 1.00 83.88 122 VAL A C 1
ATOM 959 O O . VAL A 1 122 ? 18.534 -2.776 -15.858 1.00 83.88 122 VAL A O 1
ATOM 962 N N . HIS A 1 123 ? 20.529 -3.689 -16.251 1.00 87.50 123 HIS A N 1
ATOM 963 C CA . HIS A 1 123 ? 21.034 -3.383 -14.915 1.00 87.50 123 HIS A CA 1
ATOM 964 C C . HIS A 1 123 ? 21.105 -1.871 -14.642 1.00 87.50 123 HIS A C 1
ATOM 966 O O . HIS A 1 123 ? 20.743 -1.432 -13.547 1.00 87.50 123 HIS A O 1
ATOM 972 N N . SER A 1 124 ? 21.527 -1.062 -15.622 1.00 88.88 124 SER A N 1
ATOM 973 C CA . SER A 1 124 ? 21.474 0.401 -15.496 1.00 88.88 124 SER A CA 1
ATOM 974 C C . SER A 1 124 ? 20.037 0.912 -15.364 1.00 88.88 124 SER A C 1
ATOM 976 O O . SER A 1 124 ? 19.762 1.717 -14.478 1.00 88.88 124 SER A O 1
ATOM 978 N N . SER A 1 125 ? 19.109 0.370 -16.156 1.00 88.19 125 SER A N 1
ATOM 979 C CA . SER A 1 125 ? 17.691 0.729 -16.126 1.00 88.19 125 SER A CA 1
ATOM 980 C C . SER A 1 125 ? 17.057 0.424 -14.768 1.00 88.19 125 SER A C 1
ATOM 982 O O . SER A 1 125 ? 16.387 1.289 -14.211 1.00 88.19 125 SER A O 1
ATOM 984 N N . ILE A 1 126 ? 17.351 -0.735 -14.173 1.00 90.81 126 ILE A N 1
ATOM 985 C CA . ILE A 1 126 ? 16.877 -1.112 -12.832 1.00 90.81 126 ILE A CA 1
ATOM 986 C C . ILE A 1 126 ? 17.406 -0.154 -11.765 1.00 90.81 126 ILE A C 1
ATOM 988 O O . ILE A 1 126 ? 16.656 0.274 -10.888 1.00 90.81 126 ILE A O 1
ATOM 992 N N . LYS A 1 127 ? 18.689 0.220 -11.830 1.00 91.69 127 LYS A N 1
ATOM 993 C CA . LYS A 1 127 ? 19.264 1.195 -10.891 1.00 91.69 127 LYS A CA 1
ATOM 994 C C . LYS A 1 127 ? 18.576 2.553 -10.995 1.00 91.69 127 LYS A C 1
ATOM 996 O O . LYS A 1 127 ? 18.265 3.152 -9.966 1.00 91.69 127 LYS A O 1
ATOM 1001 N N . THR A 1 128 ? 18.318 3.018 -12.216 1.00 91.56 128 THR A N 1
ATOM 1002 C CA . THR A 1 128 ? 17.569 4.256 -12.456 1.00 91.56 128 THR A CA 1
ATOM 1003 C C . THR A 1 128 ? 16.139 4.143 -11.929 1.00 91.56 128 THR A C 1
ATOM 1005 O O . THR A 1 128 ? 15.703 5.018 -11.189 1.00 91.56 128 THR A O 1
ATOM 1008 N N . ALA A 1 129 ? 15.449 3.035 -12.204 1.00 92.31 129 ALA A N 1
ATOM 1009 C CA . ALA A 1 129 ? 14.089 2.784 -11.736 1.00 92.31 129 ALA A CA 1
ATOM 1010 C C . ALA A 1 129 ? 13.985 2.796 -10.202 1.00 92.31 129 ALA A C 1
ATOM 1012 O O . ALA A 1 129 ? 13.100 3.439 -9.645 1.00 92.31 129 ALA A O 1
ATOM 1013 N N . VAL A 1 130 ? 14.920 2.153 -9.494 1.00 94.69 130 VAL A N 1
ATOM 1014 C CA . VAL A 1 130 ? 14.968 2.179 -8.022 1.00 94.69 130 VAL A CA 1
ATOM 1015 C C . VAL A 1 130 ? 15.118 3.606 -7.491 1.00 94.69 130 VAL A C 1
ATOM 1017 O O . VAL A 1 130 ? 14.470 3.980 -6.511 1.00 94.69 130 VAL A O 1
ATOM 1020 N N . HIS A 1 131 ? 15.976 4.408 -8.120 1.00 94.19 131 HIS A N 1
ATOM 1021 C CA . HIS A 1 131 ? 16.180 5.800 -7.735 1.00 94.19 131 HIS A CA 1
ATOM 1022 C C . HIS A 1 131 ? 14.908 6.636 -7.951 1.00 94.19 131 HIS A C 1
ATOM 1024 O O . HIS A 1 131 ? 14.496 7.368 -7.049 1.00 94.19 131 HIS A O 1
ATOM 1030 N N . ASP A 1 132 ? 14.247 6.468 -9.098 1.00 93.19 132 ASP A N 1
ATOM 1031 C CA . ASP A 1 132 ? 12.995 7.157 -9.425 1.00 93.19 132 ASP A CA 1
ATOM 1032 C C . ASP A 1 132 ? 11.870 6.804 -8.448 1.00 93.19 132 ASP A C 1
ATOM 1034 O O . ASP A 1 132 ? 11.139 7.687 -7.993 1.00 93.19 132 ASP A O 1
ATOM 1038 N N . ILE A 1 133 ? 11.748 5.519 -8.086 1.00 95.25 133 ILE A N 1
ATOM 1039 C CA . ILE A 1 133 ? 10.717 5.061 -7.150 1.00 95.25 133 ILE A CA 1
ATOM 1040 C C . ILE A 1 133 ? 10.906 5.722 -5.783 1.00 95.25 133 ILE A C 1
ATOM 1042 O O . ILE A 1 133 ? 9.957 6.254 -5.204 1.00 95.25 133 ILE A O 1
ATOM 1046 N N . ASN A 1 134 ? 12.140 5.706 -5.277 1.00 95.75 134 ASN A N 1
ATOM 1047 C CA . ASN A 1 134 ? 12.458 6.192 -3.938 1.00 95.75 134 ASN A CA 1
ATOM 1048 C C . ASN A 1 134 ? 12.352 7.719 -3.796 1.00 95.75 134 ASN A C 1
ATOM 1050 O O . ASN A 1 134 ? 12.043 8.192 -2.702 1.00 95.75 134 ASN A O 1
ATOM 1054 N N . LEU A 1 135 ? 12.623 8.490 -4.857 1.00 93.00 135 LEU A N 1
ATOM 1055 C CA . LEU A 1 135 ? 12.643 9.957 -4.794 1.00 93.00 135 LEU A CA 1
ATOM 1056 C C . LEU A 1 135 ? 11.390 10.631 -5.348 1.00 93.00 135 LEU A C 1
ATOM 1058 O O . LEU A 1 135 ? 10.944 11.625 -4.781 1.00 93.00 135 LEU A O 1
ATOM 1062 N N . GLU A 1 136 ? 10.839 10.140 -6.455 1.00 92.75 136 GLU A N 1
ATOM 1063 C CA . GLU A 1 136 ? 9.762 10.827 -7.173 1.00 92.75 136 GLU A CA 1
ATOM 1064 C C . GLU A 1 136 ? 8.434 10.101 -6.962 1.00 92.75 136 GLU A C 1
ATOM 1066 O O . GLU A 1 136 ? 7.505 10.676 -6.388 1.00 92.75 136 GLU A O 1
ATOM 1071 N N . VAL A 1 137 ? 8.362 8.812 -7.314 1.00 93.50 137 VAL A N 1
ATOM 1072 C CA . VAL A 1 137 ? 7.102 8.047 -7.253 1.00 93.50 137 VAL A CA 1
ATOM 1073 C C . VAL A 1 137 ? 6.564 7.970 -5.829 1.00 93.50 137 VAL A C 1
ATOM 1075 O O . VAL A 1 137 ? 5.374 8.191 -5.622 1.00 93.50 137 VAL A O 1
ATOM 1078 N N . SER A 1 138 ? 7.426 7.743 -4.828 1.00 94.81 138 SER A N 1
ATOM 1079 C CA . SER A 1 138 ? 6.993 7.695 -3.426 1.00 94.81 138 SER A CA 1
ATOM 1080 C C . SER A 1 138 ? 6.329 8.993 -2.953 1.00 94.81 138 SER A C 1
ATOM 1082 O O . SER A 1 138 ? 5.534 8.930 -2.019 1.00 94.81 138 SER A O 1
ATOM 1084 N N . ASN A 1 139 ? 6.655 10.147 -3.540 1.00 94.00 139 ASN A N 1
ATOM 1085 C CA . ASN A 1 139 ? 6.035 11.422 -3.176 1.00 94.00 139 ASN A CA 1
ATOM 1086 C C . ASN A 1 139 ? 4.684 11.619 -3.871 1.00 94.00 139 ASN A C 1
ATOM 1088 O O . ASN A 1 139 ? 3.774 12.172 -3.262 1.00 94.00 139 ASN A O 1
ATOM 1092 N N . ILE A 1 140 ? 4.547 11.143 -5.112 1.00 93.81 140 ILE A N 1
ATOM 1093 C CA . ILE A 1 140 ? 3.307 11.232 -5.898 1.00 93.81 140 ILE A CA 1
ATOM 1094 C C . ILE A 1 140 ? 2.208 10.379 -5.258 1.00 93.81 140 ILE A C 1
ATOM 1096 O O . ILE A 1 140 ? 1.096 10.845 -5.038 1.00 93.81 140 ILE A O 1
ATOM 1100 N N . VAL A 1 141 ? 2.544 9.142 -4.889 1.00 93.75 141 VAL A N 1
ATOM 1101 C CA . VAL A 1 141 ? 1.585 8.167 -4.343 1.00 93.75 141 VAL A CA 1
ATOM 1102 C C . VAL A 1 141 ? 1.292 8.352 -2.849 1.00 93.75 141 VAL A C 1
ATOM 1104 O O . VAL A 1 141 ? 0.424 7.680 -2.286 1.00 93.75 141 VAL A O 1
ATOM 1107 N N . ALA A 1 142 ? 2.017 9.243 -2.165 1.00 94.56 142 ALA A N 1
ATOM 1108 C CA . ALA A 1 142 ? 1.840 9.473 -0.737 1.00 94.56 142 ALA A CA 1
ATOM 1109 C C . ALA A 1 142 ? 0.459 10.079 -0.439 1.00 94.56 142 ALA A C 1
ATOM 1111 O O . ALA A 1 142 ? 0.077 11.127 -0.950 1.00 94.56 142 ALA A O 1
ATOM 1112 N N . GLY A 1 143 ? -0.290 9.437 0.455 1.00 93.19 143 GLY A N 1
ATOM 1113 C CA . GLY A 1 143 ? -1.624 9.864 0.874 1.00 93.19 143 GLY A CA 1
ATOM 1114 C C . GLY A 1 143 ? -2.776 9.305 0.036 1.00 93.19 143 GLY A C 1
ATOM 1115 O O . GLY A 1 143 ? -3.930 9.493 0.445 1.00 93.19 143 GLY A O 1
ATOM 1116 N N . MET A 1 144 ? -2.480 8.593 -1.058 1.00 94.31 144 MET A N 1
ATOM 1117 C CA . MET A 1 144 ? -3.471 7.880 -1.868 1.00 94.31 144 MET A CA 1
ATOM 1118 C C . MET A 1 144 ? -3.989 6.629 -1.142 1.00 94.31 144 MET A C 1
ATOM 1120 O O . MET A 1 144 ? -3.321 6.064 -0.266 1.00 94.31 144 MET A O 1
ATOM 1124 N N . ASP A 1 145 ? -5.209 6.220 -1.485 1.00 94.75 145 ASP A N 1
ATOM 1125 C CA . ASP A 1 145 ? -5.806 4.969 -1.015 1.00 94.75 145 ASP A CA 1
ATOM 1126 C C . ASP A 1 145 ? -5.324 3.820 -1.917 1.00 94.75 145 ASP A C 1
ATOM 1128 O O . ASP A 1 145 ? -5.545 3.885 -3.128 1.00 94.75 145 ASP A O 1
ATOM 1132 N N . PRO A 1 146 ? -4.687 2.764 -1.372 1.00 94.50 146 PRO A N 1
ATOM 1133 C CA . PRO A 1 146 ? -4.222 1.638 -2.178 1.00 94.50 146 PRO A CA 1
ATOM 1134 C C . PRO A 1 146 ? -5.353 0.905 -2.918 1.00 94.50 146 PRO A C 1
ATOM 1136 O O . PRO A 1 146 ? -5.078 0.194 -3.874 1.00 94.50 146 PRO A O 1
ATOM 1139 N N . LEU A 1 147 ? -6.622 1.056 -2.516 1.00 92.94 147 LEU A N 1
ATOM 1140 C CA . LEU A 1 147 ? -7.758 0.418 -3.194 1.00 92.94 147 LEU A CA 1
ATOM 1141 C C . LEU A 1 147 ? -8.077 1.004 -4.572 1.00 92.94 147 LEU A C 1
ATOM 1143 O O . LEU A 1 147 ? -8.814 0.376 -5.341 1.00 92.94 147 LEU A O 1
ATOM 1147 N N . VAL A 1 148 ? -7.566 2.198 -4.873 1.00 93.06 148 VAL A N 1
ATOM 1148 C CA . VAL A 1 148 ? -7.837 2.901 -6.126 1.00 93.06 148 VAL A CA 1
ATOM 1149 C C . VAL A 1 148 ? -6.672 2.700 -7.093 1.00 93.06 148 VAL A C 1
ATOM 1151 O O . VAL A 1 148 ? -5.897 3.609 -7.377 1.00 93.06 148 VAL A O 1
ATOM 1154 N N . GLN A 1 149 ? -6.557 1.462 -7.579 1.00 93.69 149 GLN A N 1
ATOM 1155 C CA . GLN A 1 149 ? -5.474 1.027 -8.463 1.00 93.69 149 GLN A CA 1
ATOM 1156 C C . GLN A 1 149 ? -5.381 1.882 -9.740 1.00 93.69 149 GLN A C 1
ATOM 1158 O O . GLN A 1 149 ? -4.296 2.335 -10.089 1.00 93.69 149 GLN A O 1
ATOM 1163 N N . ASP A 1 150 ? -6.516 2.166 -10.386 1.00 92.56 150 ASP A N 1
ATOM 1164 C CA . ASP A 1 150 ? -6.562 2.875 -11.674 1.00 92.56 150 ASP A CA 1
ATOM 1165 C C . ASP A 1 150 ? -6.011 4.309 -11.586 1.00 92.56 150 ASP A C 1
ATOM 1167 O O . ASP A 1 150 ? -5.311 4.771 -12.489 1.00 92.56 150 ASP A O 1
ATOM 1171 N N . GLU A 1 151 ? -6.302 5.019 -10.489 1.00 93.81 151 GLU A N 1
ATOM 1172 C CA . GLU A 1 151 ? -5.797 6.380 -10.259 1.00 93.81 151 GLU A CA 1
ATOM 1173 C C . GLU A 1 151 ? -4.285 6.367 -10.016 1.00 93.81 151 GLU A C 1
ATOM 1175 O O . GLU A 1 151 ? -3.562 7.181 -10.586 1.00 93.81 151 GLU A O 1
ATOM 1180 N N . ILE A 1 152 ? -3.796 5.414 -9.218 1.00 94.38 152 ILE A N 1
ATOM 1181 C CA . ILE A 1 152 ? -2.365 5.272 -8.924 1.00 94.38 152 ILE A CA 1
ATOM 1182 C C . ILE A 1 152 ? -1.586 4.941 -10.201 1.00 94.38 152 ILE A C 1
ATOM 1184 O O . ILE A 1 152 ? -0.571 5.577 -10.487 1.00 94.38 152 ILE A O 1
ATOM 1188 N N . ASP A 1 153 ? -2.074 3.988 -10.994 1.00 94.94 153 ASP A N 1
ATOM 1189 C CA . ASP A 1 153 ? -1.418 3.592 -12.240 1.00 94.94 153 ASP A CA 1
ATOM 1190 C C . ASP A 1 153 ? -1.439 4.727 -13.274 1.00 94.94 153 ASP A C 1
ATOM 1192 O O . ASP A 1 153 ? -0.450 4.927 -13.983 1.00 94.94 153 ASP A O 1
ATOM 1196 N N . SER A 1 154 ? -2.512 5.524 -13.315 1.00 94.31 154 SER A N 1
ATOM 1197 C CA . SER A 1 154 ? -2.603 6.709 -14.178 1.00 94.31 154 SER A CA 1
ATOM 1198 C C . SER A 1 154 ? -1.586 7.789 -13.793 1.00 94.31 154 SER A C 1
ATOM 1200 O O . SER A 1 154 ? -0.879 8.296 -14.664 1.00 94.31 154 SER A O 1
ATOM 1202 N N . GLU A 1 155 ? -1.447 8.095 -12.500 1.00 94.19 155 GLU A N 1
ATOM 1203 C CA . GLU A 1 155 ? -0.468 9.070 -11.993 1.00 94.19 155 GLU A CA 1
ATOM 1204 C C . GLU A 1 155 ? 0.979 8.627 -12.265 1.00 94.19 155 GLU A C 1
ATOM 1206 O O . GLU A 1 155 ? 1.817 9.416 -12.714 1.00 94.19 155 GLU A O 1
ATOM 1211 N N . ILE A 1 156 ? 1.286 7.339 -12.061 1.00 92.50 156 ILE A N 1
ATOM 1212 C CA . ILE A 1 156 ? 2.614 6.783 -12.364 1.00 92.50 156 ILE A CA 1
ATOM 1213 C C . ILE A 1 156 ? 2.885 6.830 -13.871 1.00 92.50 156 ILE A C 1
ATOM 1215 O O . ILE A 1 156 ? 3.992 7.166 -14.301 1.00 92.50 156 ILE A O 1
ATOM 1219 N N . LEU A 1 157 ? 1.884 6.513 -14.692 1.00 91.75 157 LEU A N 1
ATOM 1220 C CA . LEU A 1 157 ? 2.012 6.557 -16.142 1.00 91.75 157 LEU A CA 1
ATOM 1221 C C . LEU A 1 157 ? 2.267 7.986 -16.641 1.00 91.75 157 LEU A C 1
ATOM 1223 O O . LEU A 1 157 ? 3.127 8.196 -17.501 1.00 91.75 157 LEU A O 1
ATOM 1227 N N . ASP A 1 158 ? 1.558 8.972 -16.102 1.00 93.00 158 ASP A N 1
ATOM 1228 C CA . ASP A 1 158 ? 1.738 10.375 -16.471 1.00 93.00 158 ASP A CA 1
ATOM 1229 C C . ASP A 1 158 ? 3.093 10.923 -16.012 1.00 93.00 158 ASP A C 1
ATOM 1231 O O . ASP A 1 158 ? 3.753 11.644 -16.770 1.00 93.00 158 ASP A O 1
ATOM 1235 N N . PHE A 1 159 ? 3.580 10.493 -14.845 1.00 91.19 159 PHE A N 1
ATOM 1236 C CA . PHE A 1 159 ? 4.954 10.737 -14.413 1.00 91.19 159 PHE A CA 1
ATOM 1237 C C . PHE A 1 159 ? 5.982 10.205 -15.424 1.00 91.19 159 PHE A C 1
ATOM 1239 O O . PHE A 1 159 ? 6.890 10.937 -15.834 1.00 91.19 159 PHE A O 1
ATOM 1246 N N . LEU A 1 160 ? 5.829 8.959 -15.882 1.00 90.00 160 LEU A N 1
ATOM 1247 C CA . LEU A 1 160 ? 6.750 8.354 -16.849 1.00 90.00 160 LEU A CA 1
ATOM 1248 C C . LEU A 1 160 ? 6.726 9.078 -18.202 1.00 90.00 160 LEU A C 1
ATOM 1250 O O . LEU A 1 160 ? 7.791 9.383 -18.745 1.00 90.00 160 LEU A O 1
ATOM 1254 N N . LYS A 1 161 ? 5.541 9.443 -18.712 1.00 90.44 161 LYS A N 1
ATOM 1255 C CA . LYS A 1 161 ? 5.410 10.270 -19.928 1.00 90.44 161 LYS A CA 1
ATOM 1256 C C . LYS A 1 161 ? 6.106 11.621 -19.760 1.00 90.44 161 LYS A C 1
ATOM 1258 O O . LYS A 1 161 ? 6.837 12.073 -20.646 1.00 90.44 161 LYS A O 1
ATOM 1263 N N . GLN A 1 162 ? 5.909 12.276 -18.614 1.00 90.44 162 GLN A N 1
ATOM 1264 C CA . GLN A 1 162 ? 6.548 13.556 -18.327 1.00 90.44 162 GLN A CA 1
ATOM 1265 C C . GLN A 1 162 ? 8.072 13.410 -18.303 1.00 90.44 162 GLN A C 1
ATOM 1267 O O . GLN A 1 162 ? 8.770 14.227 -18.910 1.00 90.44 162 GLN A O 1
ATOM 1272 N N . LYS A 1 163 ? 8.591 12.365 -17.653 1.00 88.12 163 LYS A N 1
ATOM 1273 C CA . LYS A 1 163 ? 10.024 12.074 -17.591 1.00 88.12 163 LYS A CA 1
ATOM 1274 C C . LYS A 1 163 ? 10.619 11.831 -18.981 1.00 88.12 163 LYS A C 1
ATOM 1276 O O . LYS A 1 163 ? 11.629 12.456 -19.303 1.00 88.12 163 LYS A O 1
ATOM 1281 N N . GLN A 1 164 ? 9.976 11.020 -19.823 1.00 86.69 164 GLN A N 1
ATOM 1282 C CA . GLN A 1 164 ? 10.409 10.788 -21.209 1.00 86.69 164 GLN A CA 1
ATOM 1283 C C . GLN A 1 164 ? 10.515 12.105 -21.993 1.00 86.69 164 GLN A C 1
ATOM 1285 O O . GLN A 1 164 ? 11.565 12.405 -22.558 1.00 86.69 164 GLN A O 1
ATOM 1290 N N . SER A 1 165 ? 9.501 12.973 -21.901 1.00 87.06 165 SER A N 1
ATOM 1291 C CA . SER A 1 165 ? 9.528 14.278 -22.579 1.00 87.06 165 SER A CA 1
ATOM 1292 C C . SER A 1 165 ? 10.646 15.217 -22.089 1.00 87.06 165 SER A C 1
ATOM 1294 O O . SER A 1 165 ? 11.117 16.075 -22.839 1.00 87.06 165 SER A O 1
ATOM 1296 N N . ARG A 1 166 ? 11.078 15.096 -20.822 1.00 86.88 166 ARG A N 1
ATOM 1297 C CA . ARG A 1 166 ? 12.202 15.874 -20.269 1.00 86.88 166 ARG A CA 1
ATOM 1298 C C . ARG A 1 166 ? 13.535 15.371 -20.815 1.00 86.88 166 ARG A C 1
ATOM 1300 O O . ARG A 1 166 ? 14.368 16.196 -21.185 1.00 86.88 166 ARG A O 1
ATOM 1307 N N . LEU A 1 167 ? 13.705 14.053 -20.902 1.00 84.19 167 LEU A N 1
ATOM 1308 C CA . LEU A 1 167 ? 14.905 13.430 -21.462 1.00 84.19 167 LEU A CA 1
ATOM 1309 C C . LEU A 1 167 ? 15.071 13.786 -22.946 1.00 84.19 167 LEU A C 1
ATOM 1311 O O . LEU A 1 167 ? 16.148 14.208 -23.355 1.00 84.19 167 LEU A O 1
ATOM 1315 N N . GLU A 1 168 ? 13.991 13.744 -23.731 1.00 83.94 168 GLU A N 1
ATOM 1316 C CA . GLU A 1 168 ? 14.010 14.143 -25.148 1.00 83.94 168 GLU A CA 1
ATOM 1317 C C . GLU A 1 168 ? 14.397 15.620 -25.346 1.00 83.94 168 GLU A C 1
ATOM 1319 O O . GLU A 1 168 ? 15.167 15.964 -26.245 1.00 83.94 168 GLU A O 1
ATOM 1324 N N . LYS A 1 169 ? 13.904 16.521 -24.485 1.00 84.50 169 LYS A N 1
ATOM 1325 C CA . LYS A 1 169 ? 14.269 17.948 -24.528 1.00 84.50 169 LYS A CA 1
ATOM 1326 C C . LYS A 1 169 ? 15.736 18.182 -24.176 1.00 84.50 169 LYS A C 1
ATOM 1328 O O . LYS A 1 169 ? 16.364 19.042 -24.788 1.00 84.50 169 LYS A O 1
ATOM 1333 N N . GLN A 1 170 ? 16.276 17.429 -23.220 1.00 76.69 170 GLN A N 1
ATOM 1334 C CA . GLN A 1 170 ? 17.689 17.504 -22.841 1.00 76.69 170 GLN A CA 1
ATOM 1335 C C . GLN A 1 170 ? 18.597 16.960 -23.952 1.00 76.69 170 GLN A C 1
ATOM 1337 O O . GLN A 1 170 ? 19.598 17.597 -24.277 1.00 76.69 170 GLN A O 1
ATOM 1342 N N . ALA A 1 171 ? 18.200 15.865 -24.607 1.00 77.81 171 ALA A N 1
ATOM 1343 C CA . ALA A 1 171 ? 18.911 15.313 -25.761 1.00 77.81 171 ALA A CA 1
ATOM 1344 C C . ALA A 1 171 ? 18.952 16.295 -26.950 1.00 77.81 171 ALA A C 1
ATOM 1346 O O . ALA A 1 171 ? 19.960 16.404 -27.645 1.00 77.81 171 ALA A O 1
ATOM 1347 N N . ASN A 1 172 ? 17.886 17.077 -27.153 1.00 74.31 172 ASN A N 1
ATOM 1348 C CA . ASN A 1 172 ? 17.829 18.087 -28.215 1.00 74.31 172 ASN A CA 1
ATOM 1349 C C . ASN A 1 172 ? 18.611 19.380 -27.910 1.00 74.31 172 ASN A C 1
ATOM 1351 O O . ASN A 1 172 ? 18.883 20.146 -28.834 1.00 74.31 172 ASN A O 1
ATOM 1355 N N . GLN A 1 173 ? 18.980 19.645 -26.652 1.00 67.81 173 GLN A N 1
ATOM 1356 C CA . GLN A 1 173 ? 19.710 20.859 -26.253 1.00 67.81 173 GLN A CA 1
ATOM 1357 C C . GLN A 1 173 ? 21.240 20.689 -26.247 1.00 67.81 173 GLN A C 1
ATOM 1359 O O . GLN A 1 173 ? 21.944 21.691 -26.345 1.00 67.81 173 GLN A O 1
ATOM 1364 N N . ASN A 1 174 ? 21.760 19.454 -26.223 1.00 55.47 174 ASN A N 1
ATOM 1365 C CA . ASN A 1 174 ? 23.198 19.153 -26.251 1.00 55.47 174 ASN A CA 1
ATOM 1366 C C . ASN A 1 174 ? 23.556 18.199 -27.414 1.00 55.47 174 ASN A C 1
ATOM 1368 O O . ASN A 1 174 ? 23.538 16.984 -27.239 1.00 55.47 174 ASN A O 1
ATOM 1372 N N . PRO A 1 175 ? 23.945 18.705 -28.603 1.00 50.31 175 PRO A N 1
ATOM 1373 C CA . PRO A 1 175 ? 24.265 17.860 -29.764 1.00 50.31 175 PRO A CA 1
ATOM 1374 C C . PRO A 1 175 ? 25.602 17.093 -29.686 1.00 50.31 175 PRO A C 1
ATOM 1376 O O . PRO A 1 175 ? 25.947 16.402 -30.641 1.00 50.31 175 PRO A O 1
ATOM 1379 N N . ALA A 1 176 ? 26.385 17.249 -28.611 1.00 41.72 176 ALA A N 1
ATOM 1380 C CA . ALA A 1 176 ? 27.793 16.834 -28.550 1.00 41.72 176 ALA A CA 1
ATOM 1381 C C . ALA A 1 176 ? 28.049 15.393 -28.056 1.00 41.72 176 ALA A C 1
ATOM 1383 O O . ALA A 1 176 ? 29.194 14.959 -28.071 1.00 41.72 176 ALA A O 1
ATOM 1384 N N . GLU A 1 177 ? 27.015 14.628 -27.697 1.00 41.62 177 GLU A N 1
ATOM 1385 C CA . GLU A 1 177 ? 27.121 13.185 -27.390 1.00 41.62 177 GLU A CA 1
ATOM 1386 C C . GLU A 1 177 ? 26.417 12.318 -28.451 1.00 41.62 177 GLU A C 1
ATOM 1388 O O . GLU A 1 177 ? 25.922 11.228 -28.184 1.00 41.62 177 GLU A O 1
ATOM 1393 N N . LYS A 1 178 ? 26.391 12.781 -29.708 1.00 37.81 178 LYS A N 1
ATOM 1394 C CA . LYS A 1 178 ? 25.993 11.960 -30.864 1.00 37.81 178 LYS A CA 1
ATOM 1395 C C . LYS A 1 178 ? 27.142 11.071 -31.343 1.00 37.81 178 LYS A C 1
ATOM 1397 O O . LYS A 1 178 ? 27.578 11.165 -32.484 1.00 37.81 178 LYS A O 1
ATOM 1402 N N . THR A 1 179 ? 27.620 10.206 -30.459 1.00 36.47 179 THR A N 1
ATOM 1403 C CA . THR A 1 179 ? 28.285 8.953 -30.833 1.00 36.47 179 THR A CA 1
ATOM 1404 C C . THR A 1 179 ? 28.093 7.993 -29.663 1.00 36.47 179 THR A C 1
ATOM 1406 O O . THR A 1 179 ? 28.563 8.282 -28.573 1.00 36.47 179 THR A O 1
ATOM 1409 N N . GLU A 1 180 ? 27.383 6.887 -29.916 1.00 38.19 180 GLU A N 1
ATOM 1410 C CA . GLU A 1 180 ? 27.092 5.745 -29.016 1.00 38.19 180 GLU A CA 1
ATOM 1411 C C . GLU A 1 180 ? 25.737 5.685 -28.277 1.00 38.19 180 GLU A C 1
ATOM 1413 O O . GLU A 1 180 ? 25.516 4.755 -27.507 1.00 38.19 180 GLU A O 1
ATOM 1418 N N . GLN A 1 181 ? 24.764 6.552 -28.579 1.00 31.75 181 GLN A N 1
ATOM 1419 C CA . GLN A 1 181 ? 23.368 6.369 -28.125 1.00 31.75 181 GLN A CA 1
ATOM 1420 C C . GLN A 1 181 ? 22.331 6.545 -29.249 1.00 31.75 181 GLN A C 1
ATOM 1422 O O . GLN A 1 181 ? 21.249 7.075 -29.036 1.00 31.75 181 GLN A O 1
ATOM 1427 N N . ASP A 1 182 ? 22.635 6.057 -30.453 1.00 27.86 182 ASP A N 1
ATOM 1428 C CA . ASP A 1 182 ? 21.602 5.705 -31.437 1.00 27.86 182 ASP A CA 1
ATOM 1429 C C . ASP A 1 182 ? 21.350 4.202 -31.324 1.00 27.86 182 ASP A C 1
ATOM 1431 O O . ASP A 1 182 ? 21.950 3.394 -32.027 1.00 27.86 182 ASP A O 1
ATOM 1435 N N . ASN A 1 183 ? 20.522 3.824 -30.351 1.00 32.19 183 ASN A N 1
ATOM 1436 C CA . ASN A 1 183 ? 19.822 2.544 -30.344 1.00 32.19 183 ASN A CA 1
ATOM 1437 C C . ASN A 1 183 ? 18.685 2.609 -29.315 1.00 32.19 183 ASN A C 1
ATOM 1439 O O . ASN A 1 183 ? 18.706 1.967 -28.266 1.00 32.19 183 ASN A O 1
ATOM 1443 N N . SER A 1 184 ? 17.643 3.379 -29.633 1.00 33.62 184 SER A N 1
ATOM 1444 C CA . SER A 1 184 ? 16.296 3.044 -29.174 1.00 33.62 184 SER A CA 1
ATOM 1445 C C . SER A 1 184 ? 15.909 1.717 -29.831 1.00 33.62 184 SER A C 1
ATOM 1447 O O . SER A 1 184 ? 15.223 1.666 -30.851 1.00 33.62 184 SER A O 1
ATOM 1449 N N . VAL A 1 185 ? 16.416 0.610 -29.283 1.00 32.09 185 VAL A N 1
ATOM 1450 C CA . VAL A 1 185 ? 16.069 -0.720 -29.770 1.00 32.09 185 VAL A CA 1
ATOM 1451 C C . VAL A 1 185 ? 14.650 -1.026 -29.300 1.00 32.09 185 VAL A C 1
ATOM 1453 O O . VAL A 1 185 ? 14.429 -1.657 -28.273 1.00 32.09 185 VAL A O 1
ATOM 1456 N N . ILE A 1 186 ? 13.664 -0.588 -30.082 1.00 34.75 186 ILE A N 1
ATOM 1457 C CA . ILE A 1 186 ? 12.416 -1.337 -30.192 1.00 34.75 186 ILE A CA 1
ATOM 1458 C C . ILE A 1 186 ? 12.825 -2.671 -30.822 1.00 34.75 186 ILE A C 1
ATOM 1460 O O . ILE A 1 186 ? 12.985 -2.765 -32.041 1.00 34.75 186 ILE A O 1
ATOM 1464 N N . ILE A 1 187 ? 13.056 -3.696 -29.995 1.00 37.16 187 ILE A N 1
ATOM 1465 C CA . ILE A 1 187 ? 13.217 -5.069 -30.484 1.00 37.16 187 ILE A CA 1
ATOM 1466 C C . ILE A 1 187 ? 11.835 -5.494 -30.984 1.00 37.16 187 ILE A C 1
ATOM 1468 O O . ILE A 1 187 ? 10.989 -5.962 -30.229 1.00 37.16 187 ILE A O 1
ATOM 1472 N N . SER A 1 188 ? 11.574 -5.233 -32.261 1.00 31.77 188 SER A N 1
ATOM 1473 C CA . SER A 1 188 ? 10.378 -5.681 -32.963 1.00 31.77 188 SER A CA 1
ATOM 1474 C C . SER A 1 188 ? 10.544 -7.148 -33.355 1.00 31.77 188 SER A C 1
ATOM 1476 O O . SER A 1 188 ? 11.607 -7.573 -33.810 1.00 31.77 188 SER A O 1
ATOM 1478 N N . ALA A 1 189 ? 9.482 -7.933 -33.172 1.00 32.56 189 ALA A N 1
ATOM 1479 C CA . ALA A 1 189 ? 9.401 -9.288 -33.693 1.00 32.56 189 ALA A CA 1
ATOM 1480 C C . ALA A 1 189 ? 9.467 -9.233 -35.227 1.00 32.56 189 ALA A C 1
ATOM 1482 O O . ALA A 1 189 ? 8.571 -8.692 -35.875 1.00 32.56 189 ALA A O 1
ATOM 1483 N N . ALA A 1 190 ? 10.547 -9.756 -35.806 1.00 30.50 190 ALA A N 1
ATOM 1484 C CA . ALA A 1 190 ? 10.689 -9.857 -37.250 1.00 30.50 190 ALA A CA 1
ATOM 1485 C C . ALA A 1 190 ? 9.713 -10.904 -37.816 1.00 30.50 190 ALA A C 1
ATOM 1487 O O . ALA A 1 190 ? 9.680 -12.050 -37.366 1.00 30.50 190 ALA A O 1
ATOM 1488 N N . ASP A 1 191 ? 8.950 -10.480 -38.825 1.00 28.88 191 ASP A N 1
ATOM 1489 C CA . ASP A 1 191 ? 8.031 -11.275 -39.639 1.00 28.88 191 ASP A CA 1
ATOM 1490 C C . ASP A 1 191 ? 8.678 -12.550 -40.211 1.00 28.88 191 ASP A C 1
ATOM 1492 O O . ASP A 1 191 ? 9.685 -12.515 -40.927 1.00 28.88 191 ASP A O 1
ATOM 1496 N N . ASP A 1 192 ? 8.027 -13.688 -39.962 1.00 28.62 192 ASP A N 1
ATOM 1497 C CA . ASP A 1 192 ? 8.377 -14.992 -40.521 1.00 28.62 192 ASP A CA 1
ATOM 1498 C C . ASP A 1 192 ? 8.001 -15.049 -42.017 1.00 28.62 192 ASP A C 1
ATOM 1500 O O . ASP A 1 192 ? 6.839 -15.213 -42.399 1.00 28.62 192 ASP A O 1
ATOM 1504 N N . LYS A 1 193 ? 9.000 -14.950 -42.903 1.00 29.56 193 LYS A N 1
ATOM 1505 C CA . LYS A 1 193 ? 8.902 -15.425 -44.294 1.00 29.56 193 LYS A CA 1
ATOM 1506 C C . LYS A 1 193 ? 9.989 -16.455 -44.577 1.00 29.56 193 LYS A C 1
ATOM 1508 O O . LYS A 1 193 ? 11.027 -16.166 -45.173 1.00 29.56 193 LYS A O 1
ATOM 1513 N N . ARG A 1 194 ? 9.699 -17.706 -44.208 1.00 27.84 194 ARG A N 1
ATOM 1514 C CA . ARG A 1 194 ? 10.467 -18.901 -44.594 1.00 27.84 194 ARG A CA 1
ATOM 1515 C C . ARG A 1 194 ? 10.664 -18.993 -46.112 1.00 27.84 194 ARG A C 1
ATOM 1517 O O . ARG A 1 194 ? 9.717 -19.235 -46.863 1.00 27.84 194 ARG A O 1
ATOM 1524 N N . LYS A 1 195 ? 11.925 -18.971 -46.553 1.00 25.33 195 LYS A N 1
ATOM 1525 C CA . LYS A 1 195 ? 12.372 -19.738 -47.726 1.00 25.33 195 LYS A CA 1
ATOM 1526 C C . LYS A 1 195 ? 12.884 -21.096 -47.249 1.00 25.33 195 LYS A C 1
ATOM 1528 O O . LYS A 1 195 ? 13.766 -21.183 -46.404 1.00 25.33 195 LYS A O 1
ATOM 1533 N N . LYS A 1 196 ? 12.291 -22.152 -47.810 1.00 27.36 196 LYS A N 1
ATOM 1534 C CA . LYS A 1 196 ? 12.688 -23.557 -47.664 1.00 27.36 196 LYS A CA 1
ATOM 1535 C C . LYS A 1 196 ? 14.180 -23.732 -47.968 1.00 27.36 196 LYS A C 1
ATOM 1537 O O . LYS A 1 196 ? 14.603 -23.417 -49.078 1.00 27.36 196 LYS A O 1
ATOM 1542 N N . SER A 1 197 ? 14.916 -24.386 -47.078 1.00 23.59 197 SER A N 1
ATOM 1543 C CA . SER A 1 197 ? 16.009 -25.256 -47.502 1.00 23.59 197 SER A CA 1
ATOM 1544 C C . SER A 1 197 ? 15.922 -26.585 -46.760 1.00 23.59 197 SER A C 1
ATOM 1546 O O . SER A 1 197 ? 15.740 -26.684 -45.551 1.00 23.59 197 SER A O 1
ATOM 1548 N N . VAL A 1 198 ? 15.906 -27.622 -47.582 1.00 28.22 198 VAL A N 1
ATOM 1549 C CA . VAL A 1 198 ? 15.796 -29.027 -47.235 1.00 28.22 198 VAL A CA 1
ATOM 1550 C C . VAL A 1 198 ? 17.176 -29.494 -46.799 1.00 28.22 198 VAL A C 1
ATOM 1552 O O . VAL A 1 198 ? 18.097 -29.425 -47.603 1.00 28.22 198 VAL A O 1
ATOM 1555 N N . PHE A 1 199 ? 17.309 -30.053 -45.599 1.00 22.48 199 PHE A N 1
ATOM 1556 C CA . PHE A 1 199 ? 18.315 -31.084 -45.358 1.00 22.48 199 PHE A CA 1
ATOM 1557 C C . PHE A 1 199 ? 17.709 -32.201 -44.516 1.00 22.48 199 PHE A C 1
ATOM 1559 O O . PHE A 1 199 ? 17.209 -32.001 -43.413 1.00 22.48 199 PHE A O 1
ATOM 1566 N N . ARG A 1 200 ? 17.686 -33.386 -45.122 1.00 23.69 200 ARG A N 1
ATOM 1567 C CA . ARG A 1 200 ? 17.085 -34.609 -44.608 1.00 23.69 200 ARG A CA 1
ATOM 1568 C C . ARG A 1 200 ? 18.217 -35.572 -44.283 1.00 23.69 200 ARG A C 1
ATOM 1570 O O . ARG A 1 200 ? 18.824 -36.090 -45.212 1.00 23.69 200 ARG A O 1
ATOM 1577 N N . THR A 1 201 ? 18.409 -35.910 -43.015 1.00 25.00 201 THR A N 1
ATOM 1578 C CA . THR A 1 201 ? 19.037 -37.177 -42.610 1.00 25.00 201 THR A CA 1
ATOM 1579 C C . THR A 1 201 ? 18.337 -37.726 -41.368 1.00 25.00 201 THR A C 1
ATOM 1581 O O . THR A 1 201 ? 17.981 -37.003 -40.445 1.00 25.00 201 THR A O 1
ATOM 1584 N N . LYS A 1 202 ? 18.025 -39.024 -41.439 1.00 24.69 202 LYS A N 1
ATOM 1585 C CA . LYS A 1 202 ? 17.186 -39.805 -40.521 1.00 24.69 202 LYS A CA 1
ATOM 1586 C C . LYS A 1 202 ? 17.972 -40.263 -39.290 1.00 24.69 202 LYS A C 1
ATOM 1588 O O . LYS A 1 202 ? 19.081 -40.757 -39.450 1.00 24.69 202 LYS A O 1
ATOM 1593 N N . SER A 1 203 ? 17.308 -40.300 -38.136 1.00 25.28 203 SER A N 1
ATOM 1594 C CA . SER A 1 203 ? 17.432 -41.383 -37.150 1.00 25.28 203 SER A CA 1
ATOM 1595 C C . SER A 1 203 ? 16.209 -41.389 -36.224 1.00 25.28 203 SER A C 1
ATOM 1597 O O . SER A 1 203 ? 15.524 -40.383 -36.078 1.00 25.28 203 SER A O 1
ATOM 1599 N N . SER A 1 204 ? 15.876 -42.560 -35.704 1.00 26.47 204 SER A N 1
ATOM 1600 C CA . SER A 1 204 ? 14.541 -43.029 -35.344 1.00 26.47 204 SER A CA 1
ATOM 1601 C C . SER A 1 204 ? 14.338 -43.237 -33.842 1.00 26.47 204 SER A C 1
ATOM 1603 O O . SER A 1 204 ? 15.098 -43.997 -33.253 1.00 26.47 204 SER A O 1
ATOM 1605 N N . SER A 1 205 ? 13.228 -42.745 -33.280 1.00 30.20 205 SER A N 1
ATOM 1606 C CA . SER A 1 205 ? 12.451 -43.447 -32.237 1.00 30.20 205 SER A CA 1
ATOM 1607 C C . SER A 1 205 ? 11.114 -42.744 -31.966 1.00 30.20 205 SER A C 1
ATOM 1609 O O . SER A 1 205 ? 11.035 -41.522 -31.911 1.00 30.20 205 SER A O 1
ATOM 1611 N N . LYS A 1 206 ? 10.058 -43.553 -31.836 1.00 34.62 206 LYS A N 1
ATOM 1612 C CA . LYS A 1 206 ? 8.640 -43.200 -31.672 1.00 34.62 206 LYS A CA 1
ATOM 1613 C C . LYS A 1 206 ? 8.346 -42.491 -30.340 1.00 34.62 206 LYS A C 1
ATOM 1615 O O . LYS A 1 206 ? 8.641 -43.052 -29.293 1.00 34.62 206 LYS A O 1
ATOM 1620 N N . TRP A 1 207 ? 7.611 -41.379 -30.396 1.00 24.92 207 TRP A N 1
ATOM 1621 C CA . TRP A 1 207 ? 6.683 -40.960 -29.338 1.00 24.92 207 TRP A CA 1
ATOM 1622 C C . TRP A 1 207 ? 5.445 -40.348 -30.002 1.00 24.92 207 TRP A C 1
ATOM 1624 O O . TRP A 1 207 ? 5.492 -39.258 -30.565 1.00 24.92 207 TRP A O 1
ATOM 1634 N N . SER A 1 208 ? 4.343 -41.097 -30.015 1.00 35.69 208 SER A N 1
ATOM 1635 C CA . SER A 1 208 ? 3.035 -40.633 -30.480 1.00 35.69 208 SER A CA 1
ATOM 1636 C C . SER A 1 208 ? 2.278 -40.056 -29.289 1.00 35.69 208 SER A C 1
ATOM 1638 O O . SER A 1 208 ? 1.481 -40.734 -28.648 1.00 35.69 208 SER A O 1
ATOM 1640 N N . GLY A 1 209 ? 2.585 -38.811 -28.965 1.00 36.28 209 GLY A N 1
ATOM 1641 C CA . GLY A 1 209 ? 1.795 -37.978 -28.075 1.00 36.28 209 GLY A CA 1
ATOM 1642 C C . GLY A 1 209 ? 1.898 -36.573 -28.631 1.00 36.28 209 GLY A C 1
ATOM 1643 O O . GLY A 1 209 ? 3.010 -36.088 -28.827 1.00 36.28 209 GLY A O 1
ATOM 1644 N N . SER A 1 210 ? 0.771 -35.956 -28.976 1.00 39.66 210 SER A N 1
ATOM 1645 C CA . SER A 1 210 ? 0.749 -34.542 -29.338 1.00 39.66 210 SER A CA 1
ATOM 1646 C C . SER A 1 210 ? 1.354 -33.765 -28.173 1.00 39.66 210 SER A C 1
ATOM 1648 O O . SER A 1 210 ? 0.751 -33.719 -27.099 1.00 39.66 210 SER A O 1
ATOM 1650 N N . LEU A 1 211 ? 2.550 -33.197 -28.362 1.00 40.44 211 LEU A N 1
ATOM 1651 C CA . LEU A 1 211 ? 3.038 -32.153 -27.469 1.00 40.44 211 LEU A CA 1
ATOM 1652 C C . LEU A 1 211 ? 1.907 -31.118 -27.381 1.00 40.44 211 LEU A C 1
ATOM 1654 O O . LEU A 1 211 ? 1.412 -30.715 -28.441 1.00 40.44 211 LEU A O 1
ATOM 1658 N N . PRO A 1 212 ? 1.458 -30.713 -26.179 1.00 44.03 212 PRO A N 1
ATOM 1659 C CA . PRO A 1 212 ? 0.608 -29.541 -26.072 1.00 44.03 212 PRO A CA 1
ATOM 1660 C C . PRO A 1 212 ? 1.353 -28.433 -26.807 1.00 44.03 212 PRO A C 1
ATOM 1662 O O . PRO A 1 212 ? 2.512 -28.166 -26.481 1.00 44.03 212 PRO A O 1
ATOM 1665 N N . SER A 1 213 ? 0.753 -27.867 -27.856 1.00 45.62 213 SER A N 1
ATOM 1666 C CA . SER A 1 213 ? 1.324 -26.696 -28.504 1.00 45.62 213 SER A CA 1
ATOM 1667 C C . SER A 1 213 ? 1.349 -25.618 -27.435 1.00 45.62 213 SER A C 1
ATOM 1669 O O . SER A 1 213 ? 0.310 -25.044 -27.103 1.00 45.62 213 SER A O 1
ATOM 1671 N N . ILE A 1 214 ? 2.515 -25.420 -26.828 1.00 47.03 214 ILE A N 1
ATOM 1672 C CA . ILE A 1 214 ? 2.797 -24.251 -26.016 1.00 47.03 214 ILE A CA 1
ATOM 1673 C C . ILE A 1 214 ? 2.490 -23.105 -26.968 1.00 47.03 214 ILE A C 1
ATOM 1675 O O . ILE A 1 214 ? 3.153 -22.966 -27.993 1.00 47.03 214 ILE A O 1
ATOM 1679 N N . SER A 1 215 ? 1.392 -22.390 -26.717 1.00 46.53 215 SER A N 1
ATOM 1680 C CA . SER A 1 215 ? 1.133 -21.139 -27.414 1.00 46.53 215 SER A CA 1
ATOM 1681 C C . SER A 1 215 ? 2.397 -20.318 -27.219 1.00 46.53 215 SER A C 1
ATOM 1683 O O . SER A 1 215 ? 2.736 -20.035 -26.069 1.00 46.53 215 SER A O 1
ATOM 1685 N N . ASP A 1 216 ? 3.127 -20.024 -28.296 1.00 60.28 216 ASP A N 1
ATOM 1686 C CA . ASP A 1 216 ? 4.333 -19.209 -28.210 1.00 60.28 216 ASP A CA 1
ATOM 1687 C C . ASP A 1 216 ? 3.920 -17.893 -27.552 1.00 60.28 216 ASP A C 1
ATOM 1689 O O . ASP A 1 216 ? 3.140 -17.114 -28.108 1.00 60.28 216 ASP A O 1
ATOM 1693 N N . ARG A 1 217 ? 4.345 -17.705 -26.299 1.00 51.72 217 ARG A N 1
ATOM 1694 C CA . ARG A 1 217 ? 4.097 -16.473 -25.560 1.00 51.72 217 ARG A CA 1
ATOM 1695 C C . ARG A 1 217 ? 4.707 -15.348 -26.400 1.00 51.72 217 ARG A C 1
ATOM 1697 O O . ARG A 1 217 ? 5.866 -15.490 -26.797 1.00 51.72 217 ARG A O 1
ATOM 1704 N N . PRO A 1 218 ? 3.958 -14.279 -26.719 1.00 61.53 218 PRO A N 1
ATOM 1705 C CA . PRO A 1 218 ? 4.511 -13.186 -27.502 1.00 61.53 218 PRO A CA 1
ATOM 1706 C C . PRO A 1 218 ? 5.741 -12.629 -26.782 1.00 61.53 218 PRO A C 1
ATOM 1708 O O . PRO A 1 218 ? 5.725 -12.463 -25.563 1.00 61.53 218 PRO A O 1
ATOM 1711 N N . LEU A 1 219 ? 6.813 -12.400 -27.541 1.00 59.84 219 LEU A N 1
ATOM 1712 C CA . LEU A 1 219 ? 8.051 -11.819 -27.027 1.00 59.84 219 LEU A CA 1
ATOM 1713 C C . LEU A 1 219 ? 7.746 -10.427 -26.465 1.00 59.84 219 LEU A C 1
ATOM 1715 O O . LEU A 1 219 ? 7.171 -9.587 -27.158 1.00 59.84 219 LEU A O 1
ATOM 1719 N N . GLU A 1 220 ? 8.104 -10.204 -25.204 1.00 64.44 220 GLU A N 1
ATOM 1720 C CA . GLU A 1 220 ? 7.858 -8.937 -24.520 1.00 64.44 220 GLU A CA 1
ATOM 1721 C C . GLU A 1 220 ? 8.846 -7.874 -25.020 1.00 64.44 220 GLU A C 1
ATOM 1723 O O . GLU A 1 220 ? 10.059 -8.088 -25.063 1.00 64.44 220 GLU A O 1
ATOM 1728 N N . THR A 1 221 ? 8.327 -6.710 -25.413 1.00 59.00 221 THR A N 1
ATOM 1729 C CA . THR A 1 221 ? 9.148 -5.556 -25.789 1.00 59.00 221 THR A CA 1
ATOM 1730 C C . THR A 1 221 ? 9.597 -4.826 -24.530 1.00 59.00 221 THR A C 1
ATOM 1732 O O . THR A 1 221 ? 8.769 -4.288 -23.795 1.00 59.00 221 THR A O 1
ATOM 1735 N N . PHE A 1 222 ? 10.905 -4.784 -24.290 1.00 66.88 222 PHE A N 1
ATOM 1736 C CA . PHE A 1 222 ? 11.489 -4.050 -23.173 1.00 66.88 222 PHE A CA 1
ATOM 1737 C C . PHE A 1 222 ? 11.416 -2.537 -23.425 1.00 66.88 222 PHE A C 1
ATOM 1739 O O . PHE A 1 222 ? 12.014 -2.035 -24.376 1.00 66.88 222 PHE A O 1
ATOM 1746 N N . ILE A 1 223 ? 10.680 -1.811 -22.579 1.00 71.31 223 ILE A N 1
ATOM 1747 C CA . ILE A 1 223 ? 10.580 -0.347 -22.623 1.00 71.31 223 ILE A CA 1
ATOM 1748 C C . ILE A 1 223 ? 11.199 0.207 -21.343 1.00 71.31 223 ILE A C 1
ATOM 1750 O O . ILE A 1 223 ? 10.733 -0.103 -20.248 1.00 71.31 223 ILE A O 1
ATOM 1754 N N . MET A 1 224 ? 12.204 1.074 -21.475 1.00 70.12 224 MET A N 1
ATOM 1755 C CA . MET A 1 224 ? 12.845 1.702 -20.317 1.00 70.12 224 MET A CA 1
ATOM 1756 C C . MET A 1 224 ? 11.826 2.485 -19.479 1.00 70.12 224 MET A C 1
ATOM 1758 O O . MET A 1 224 ? 11.147 3.382 -19.986 1.00 70.12 224 MET A O 1
ATOM 1762 N N . GLY A 1 225 ? 11.745 2.161 -18.188 1.00 76.06 225 GLY A N 1
ATOM 1763 C CA . GLY A 1 225 ? 10.807 2.765 -17.242 1.00 76.06 225 GLY A CA 1
ATOM 1764 C C . GLY A 1 225 ? 9.527 1.951 -17.040 1.00 76.06 225 GLY A C 1
ATOM 1765 O O . GLY A 1 225 ? 8.795 2.217 -16.087 1.00 76.06 225 GLY A O 1
ATOM 1766 N N . SER A 1 226 ? 9.273 0.928 -17.865 1.00 82.62 226 SER A N 1
ATOM 1767 C CA . SER A 1 226 ? 8.160 -0.009 -17.647 1.00 82.62 226 SER A CA 1
ATOM 1768 C C . SER A 1 226 ? 8.324 -0.818 -16.354 1.00 82.62 226 SER A C 1
ATOM 1770 O O . SER A 1 226 ? 7.340 -1.219 -15.736 1.00 82.62 226 SER A O 1
ATOM 1772 N N . GLU A 1 227 ? 9.560 -0.972 -15.878 1.00 88.31 227 GLU A N 1
ATOM 1773 C CA . GLU A 1 227 ? 9.881 -1.653 -14.626 1.00 88.31 227 GLU A CA 1
ATOM 1774 C C . GLU A 1 227 ? 9.315 -0.894 -13.425 1.00 88.31 227 GLU A C 1
ATOM 1776 O O . GLU A 1 227 ? 8.867 -1.511 -12.463 1.00 88.31 227 GLU A O 1
ATOM 1781 N N . VAL A 1 228 ? 9.306 0.443 -13.487 1.00 91.38 228 VAL A N 1
ATOM 1782 C CA . VAL A 1 228 ? 8.792 1.300 -12.410 1.00 91.38 228 VAL A CA 1
ATOM 1783 C C . VAL A 1 228 ? 7.298 1.077 -12.231 1.00 91.38 228 VAL A C 1
ATOM 1785 O O . VAL A 1 228 ? 6.847 0.794 -11.122 1.00 91.38 228 VAL A O 1
ATOM 1788 N N . ILE A 1 229 ? 6.536 1.179 -13.324 1.00 91.88 229 ILE A N 1
ATOM 1789 C CA . ILE A 1 229 ? 5.082 1.021 -13.270 1.00 91.88 229 ILE A CA 1
ATOM 1790 C C . ILE A 1 229 ? 4.700 -0.409 -12.904 1.00 91.88 229 ILE A C 1
ATOM 1792 O O . ILE A 1 229 ? 3.885 -0.587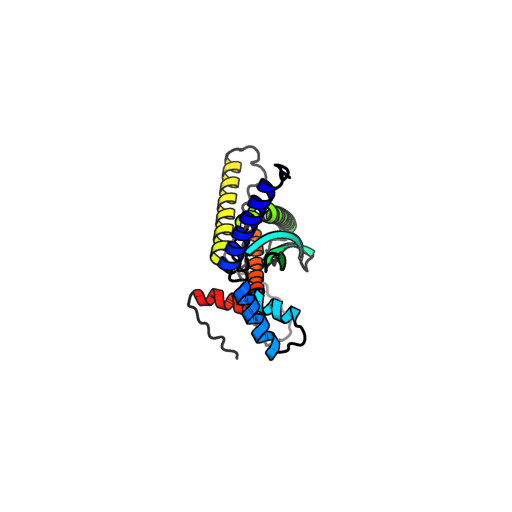 -12.008 1.00 91.88 229 ILE A O 1
ATOM 1796 N N . ALA A 1 230 ? 5.342 -1.421 -13.495 1.00 91.38 230 ALA A N 1
ATOM 1797 C CA . ALA A 1 230 ? 5.051 -2.816 -13.181 1.00 91.38 230 ALA A CA 1
ATOM 1798 C C . ALA A 1 230 ? 5.326 -3.134 -11.703 1.00 91.38 230 ALA A C 1
ATOM 1800 O O . ALA A 1 230 ? 4.470 -3.703 -11.024 1.00 91.38 230 ALA A O 1
ATOM 1801 N N . ALA A 1 231 ? 6.484 -2.712 -11.185 1.00 93.75 231 ALA A N 1
ATOM 1802 C CA . ALA A 1 231 ? 6.882 -3.006 -9.815 1.00 93.75 231 ALA A CA 1
ATOM 1803 C C . ALA A 1 231 ? 5.987 -2.320 -8.780 1.00 93.75 231 ALA A C 1
ATOM 1805 O O . ALA A 1 231 ? 5.582 -2.944 -7.796 1.00 93.75 231 ALA A O 1
ATOM 1806 N N . VAL A 1 232 ? 5.655 -1.045 -9.000 1.00 95.19 232 VAL A N 1
ATOM 1807 C CA . VAL A 1 232 ? 4.802 -0.288 -8.077 1.00 95.19 232 VAL A CA 1
ATOM 1808 C C . VAL A 1 232 ? 3.346 -0.738 -8.187 1.00 95.19 232 VAL A C 1
ATOM 1810 O O . VAL A 1 232 ? 2.738 -1.007 -7.154 1.00 95.19 232 VAL A O 1
ATOM 1813 N N . SER A 1 233 ? 2.809 -0.899 -9.400 1.00 95.06 233 SER A N 1
ATOM 1814 C CA . SER A 1 233 ? 1.428 -1.348 -9.636 1.00 95.06 233 SER A CA 1
ATOM 1815 C C . SER A 1 233 ? 1.164 -2.705 -8.976 1.00 95.06 233 SER A C 1
ATOM 1817 O O . SER A 1 233 ? 0.223 -2.849 -8.191 1.00 95.06 233 SER A O 1
ATOM 1819 N N . GLN A 1 234 ? 2.064 -3.678 -9.179 1.00 94.88 234 GLN A N 1
ATOM 1820 C CA . GLN A 1 234 ? 1.975 -4.994 -8.545 1.00 94.88 234 GLN A CA 1
ATOM 1821 C C . GLN A 1 234 ? 2.013 -4.893 -7.013 1.00 94.88 234 GLN A C 1
ATOM 1823 O O . GLN A 1 234 ? 1.197 -5.516 -6.330 1.00 94.88 234 GLN A O 1
ATOM 1828 N N . ALA A 1 235 ? 2.945 -4.113 -6.457 1.00 96.25 235 ALA A N 1
ATOM 1829 C CA . ALA A 1 235 ? 3.081 -3.971 -5.011 1.00 96.25 235 ALA A CA 1
ATOM 1830 C C . ALA A 1 235 ? 1.853 -3.291 -4.381 1.00 96.25 235 ALA A C 1
ATOM 1832 O O . ALA A 1 235 ? 1.366 -3.741 -3.344 1.00 96.25 235 ALA A O 1
ATOM 1833 N N . VAL A 1 236 ? 1.305 -2.258 -5.024 1.00 95.88 236 VAL A N 1
ATOM 1834 C CA . VAL A 1 236 ? 0.080 -1.576 -4.584 1.00 95.88 236 VAL A CA 1
ATOM 1835 C C . VAL A 1 236 ? -1.116 -2.525 -4.625 1.00 95.88 236 VAL A C 1
ATOM 1837 O O . VAL A 1 236 ? -1.848 -2.601 -3.640 1.00 95.88 236 VAL A O 1
ATOM 1840 N N . CYS A 1 237 ? -1.259 -3.333 -5.677 1.00 95.69 237 CYS A N 1
ATOM 1841 C CA . CYS A 1 237 ? -2.336 -4.316 -5.788 1.00 95.69 237 CYS A CA 1
ATOM 1842 C C . CYS A 1 237 ? -2.294 -5.353 -4.647 1.00 95.69 237 CYS A C 1
ATOM 1844 O O . CYS A 1 237 ? -3.310 -5.659 -4.013 1.00 95.69 237 CYS A O 1
ATOM 1846 N N . VAL A 1 238 ? -1.100 -5.863 -4.317 1.00 95.81 238 VAL A N 1
ATOM 1847 C CA . VAL A 1 238 ? -0.911 -6.775 -3.175 1.00 95.81 238 VAL A CA 1
ATOM 1848 C C . VAL A 1 238 ? -1.194 -6.059 -1.850 1.00 95.81 238 VAL A C 1
ATOM 1850 O O . VAL A 1 238 ? -1.853 -6.622 -0.969 1.00 95.81 238 VAL A O 1
ATOM 1853 N N . CYS A 1 239 ? -0.751 -4.808 -1.707 1.00 95.69 239 CYS A N 1
ATOM 1854 C CA . CYS A 1 239 ? -1.021 -3.982 -0.534 1.00 95.69 239 CYS A CA 1
ATOM 1855 C C . CYS A 1 239 ? -2.524 -3.771 -0.317 1.00 95.69 239 CYS A C 1
ATOM 1857 O O . CYS A 1 239 ? -3.011 -3.882 0.808 1.00 95.69 239 CYS A O 1
ATOM 1859 N N . ALA A 1 240 ? -3.261 -3.493 -1.389 1.00 95.06 240 ALA A N 1
ATOM 1860 C CA . ALA A 1 240 ? -4.698 -3.269 -1.384 1.00 95.06 240 ALA A CA 1
ATOM 1861 C C . ALA A 1 240 ? -5.472 -4.528 -0.983 1.00 95.06 240 ALA A C 1
ATOM 1863 O O . ALA A 1 240 ? -6.382 -4.460 -0.163 1.00 95.06 240 ALA A O 1
ATOM 1864 N N . ALA A 1 241 ? -5.076 -5.697 -1.496 1.00 95.38 241 ALA A N 1
ATOM 1865 C CA . ALA A 1 241 ? -5.650 -6.975 -1.079 1.00 95.38 241 ALA A CA 1
ATOM 1866 C C . ALA A 1 241 ? -5.387 -7.259 0.412 1.00 95.38 241 ALA A C 1
ATOM 1868 O O . ALA A 1 241 ? -6.288 -7.667 1.150 1.00 95.38 241 ALA A O 1
ATOM 1869 N N . THR A 1 242 ? -4.162 -6.981 0.865 1.00 94.44 242 THR A N 1
ATOM 1870 C CA . THR A 1 242 ? -3.741 -7.190 2.256 1.00 94.44 242 THR A CA 1
ATOM 1871 C C . THR A 1 242 ? -4.459 -6.238 3.217 1.00 94.44 242 THR A C 1
ATOM 1873 O O . THR A 1 242 ? -4.840 -6.650 4.311 1.00 94.44 242 THR A O 1
ATOM 1876 N N . SER A 1 243 ? -4.709 -4.985 2.818 1.00 91.94 243 SER A N 1
ATOM 1877 C CA . SER A 1 243 ? -5.366 -3.979 3.667 1.00 91.94 243 SER A CA 1
ATOM 1878 C C . SER A 1 243 ? -6.833 -4.306 3.963 1.00 91.94 243 SER A C 1
ATOM 1880 O O . SER A 1 243 ? -7.304 -4.047 5.069 1.00 91.94 243 SER A O 1
ATOM 1882 N N . ILE A 1 244 ? -7.537 -4.928 3.013 1.00 91.38 244 ILE A N 1
ATOM 1883 C CA . ILE A 1 244 ? -8.919 -5.416 3.178 1.00 91.38 244 ILE A CA 1
ATOM 1884 C C . ILE A 1 244 ? -8.991 -6.879 3.626 1.00 91.38 244 ILE A C 1
ATOM 1886 O O . ILE A 1 244 ? -10.084 -7.439 3.709 1.00 91.38 244 ILE A O 1
ATOM 1890 N N . ASN A 1 245 ? -7.840 -7.492 3.913 1.00 91.88 245 ASN A N 1
ATOM 1891 C CA . ASN A 1 245 ? -7.713 -8.866 4.385 1.00 91.88 245 ASN A CA 1
ATOM 1892 C C . ASN A 1 245 ? -8.396 -9.898 3.464 1.00 91.88 245 ASN A C 1
ATOM 1894 O O . ASN A 1 245 ? -9.119 -10.781 3.929 1.00 91.88 245 ASN A O 1
ATOM 1898 N N . ILE A 1 246 ? -8.184 -9.776 2.146 1.00 93.44 246 ILE A N 1
ATOM 1899 C CA . ILE A 1 246 ? -8.610 -10.784 1.166 1.00 93.44 246 ILE A CA 1
ATOM 1900 C C . ILE A 1 246 ? -7.417 -11.320 0.370 1.00 93.44 246 ILE A C 1
ATOM 1902 O O . ILE A 1 246 ? -6.424 -10.616 0.183 1.00 93.44 246 ILE A O 1
ATOM 1906 N N . PRO A 1 247 ? -7.508 -12.545 -0.171 1.00 94.50 247 PRO A N 1
ATOM 1907 C CA . PRO A 1 247 ? -6.494 -13.056 -1.080 1.00 94.50 247 PRO A CA 1
ATOM 1908 C C . PRO A 1 247 ? -6.356 -12.203 -2.349 1.00 94.50 247 PRO A C 1
ATOM 1910 O O . PRO A 1 247 ? -7.351 -11.736 -2.910 1.00 94.50 247 PRO A O 1
ATOM 1913 N N . VAL A 1 248 ? -5.126 -12.077 -2.857 1.00 93.06 248 VAL A N 1
ATOM 1914 C CA . VAL A 1 248 ? -4.795 -11.243 -4.030 1.00 93.06 248 VAL A CA 1
ATOM 1915 C C . VAL A 1 248 ? -5.641 -11.599 -5.257 1.00 93.06 248 VAL A C 1
ATOM 1917 O O . VAL A 1 248 ? -6.176 -10.707 -5.907 1.00 93.06 248 VAL A O 1
ATOM 1920 N N . TYR A 1 249 ? -5.858 -12.888 -5.539 1.00 93.81 249 TYR A N 1
ATOM 1921 C CA . TYR A 1 249 ? -6.678 -13.317 -6.682 1.00 93.81 249 TYR A CA 1
ATOM 1922 C C . TYR A 1 249 ? -8.120 -12.786 -6.611 1.00 93.81 249 TYR A C 1
ATOM 1924 O O . TYR A 1 249 ? -8.706 -12.434 -7.631 1.00 93.81 249 TYR A O 1
ATOM 1932 N N . GLN A 1 250 ? -8.694 -12.692 -5.407 1.00 92.88 250 GLN A N 1
ATOM 1933 C CA . GLN A 1 250 ? -10.050 -12.190 -5.211 1.00 92.88 250 GLN A CA 1
ATOM 1934 C C . GLN A 1 250 ? -10.092 -10.668 -5.366 1.00 92.88 250 GLN A C 1
ATOM 1936 O O . GLN A 1 250 ? -11.080 -10.128 -5.861 1.00 92.88 250 GLN A O 1
ATOM 1941 N N . HIS A 1 251 ? -9.027 -9.974 -4.957 1.00 93.94 251 HIS A N 1
ATOM 1942 C CA . HIS A 1 251 ? -8.884 -8.543 -5.196 1.00 93.94 251 HIS A CA 1
ATOM 1943 C C . HIS A 1 251 ? -8.792 -8.233 -6.695 1.00 93.94 251 HIS A C 1
ATOM 1945 O O . HIS A 1 251 ? -9.573 -7.422 -7.187 1.00 93.94 251 HIS A O 1
ATOM 1951 N N . ILE A 1 252 ? -7.943 -8.954 -7.433 1.00 92.94 252 ILE A N 1
ATOM 1952 C CA . ILE A 1 252 ? -7.816 -8.823 -8.892 1.00 92.94 252 ILE A CA 1
ATOM 1953 C C . ILE A 1 252 ? -9.154 -9.111 -9.584 1.00 92.94 252 ILE A C 1
ATOM 1955 O O . ILE A 1 252 ? -9.579 -8.341 -10.440 1.00 92.94 252 ILE A O 1
ATOM 1959 N N . ALA A 1 253 ? -9.868 -10.165 -9.174 1.00 90.62 253 ALA A N 1
ATOM 1960 C CA . ALA A 1 253 ? -11.198 -10.454 -9.708 1.00 90.62 253 ALA A CA 1
ATOM 1961 C C . ALA A 1 253 ? -12.175 -9.288 -9.475 1.00 90.62 253 ALA A C 1
ATOM 1963 O O . ALA A 1 253 ? -12.902 -8.901 -10.383 1.00 90.62 253 ALA A O 1
ATOM 1964 N N . LYS A 1 254 ? -12.171 -8.672 -8.283 1.00 90.31 254 LYS A N 1
ATOM 1965 C CA . LYS A 1 254 ? -13.005 -7.491 -7.996 1.00 90.31 254 LYS A CA 1
ATOM 1966 C C . LYS A 1 254 ? -12.636 -6.283 -8.859 1.00 90.31 254 LYS A C 1
ATOM 1968 O O . LYS A 1 254 ? -13.545 -5.558 -9.251 1.00 90.31 254 LYS A O 1
ATOM 1973 N N . LEU A 1 255 ? -11.350 -6.067 -9.140 1.00 89.38 255 LEU A N 1
ATOM 1974 C CA . LEU A 1 255 ? -10.900 -5.009 -10.049 1.00 89.38 255 LEU A CA 1
ATOM 1975 C C . LEU A 1 255 ? -11.407 -5.272 -11.475 1.00 89.38 255 LEU A C 1
ATOM 1977 O O . LEU A 1 255 ? -12.066 -4.411 -12.043 1.00 89.38 255 LEU A O 1
ATOM 1981 N N . ALA A 1 256 ? -11.239 -6.491 -11.993 1.00 86.06 256 ALA A N 1
ATOM 1982 C CA . ALA A 1 256 ? -11.708 -6.865 -13.330 1.00 86.06 256 ALA A CA 1
ATOM 1983 C C . ALA A 1 256 ? -13.244 -6.826 -13.474 1.00 86.06 256 ALA A C 1
ATOM 1985 O O . ALA A 1 256 ? -13.778 -6.421 -14.503 1.00 86.06 256 ALA A O 1
ATOM 1986 N N . HIS A 1 257 ? -13.989 -7.225 -12.438 1.00 76.75 257 HIS A N 1
ATOM 1987 C CA . HIS A 1 257 ? -15.454 -7.227 -12.476 1.00 76.75 257 HIS A CA 1
ATOM 1988 C C . HIS A 1 257 ? -16.082 -5.829 -12.400 1.00 76.75 257 HIS A C 1
ATOM 1990 O O . HIS A 1 257 ? -17.248 -5.692 -12.774 1.00 76.75 257 HIS A O 1
ATOM 1996 N N . LYS A 1 258 ? -15.345 -4.786 -11.982 1.00 66.94 258 LYS A N 1
ATOM 1997 C CA . LYS A 1 258 ? -15.809 -3.395 -12.149 1.00 66.94 258 LYS A CA 1
ATOM 1998 C C . LYS A 1 258 ? -16.025 -3.044 -13.627 1.00 66.94 258 LYS A C 1
ATOM 2000 O O . LYS A 1 258 ? -16.888 -2.222 -13.917 1.00 66.94 258 LYS A O 1
ATOM 2005 N N . GLU A 1 259 ? -15.319 -3.711 -14.541 1.00 59.16 259 GLU A N 1
ATOM 2006 C CA . GLU A 1 259 ? -15.416 -3.499 -15.992 1.00 59.16 259 GLU A CA 1
ATOM 2007 C C . GLU A 1 259 ? -16.469 -4.390 -16.689 1.00 59.16 259 GLU A C 1
ATOM 2009 O O . GLU A 1 259 ? -16.616 -4.355 -17.908 1.00 59.16 259 GLU A O 1
ATOM 2014 N N . GLY A 1 260 ? -17.265 -5.167 -15.938 1.00 52.75 260 GLY A N 1
ATOM 2015 C CA . GLY A 1 260 ? -18.454 -5.850 -16.473 1.00 52.75 260 GLY A CA 1
ATOM 2016 C C . GLY A 1 260 ? -18.222 -7.205 -17.155 1.00 52.75 260 GLY A C 1
ATOM 2017 O O . GLY A 1 260 ? -19.156 -7.763 -17.733 1.00 52.75 260 GLY A O 1
ATOM 2018 N N . HIS A 1 261 ? -17.025 -7.791 -17.073 1.00 51.22 261 HIS A N 1
ATOM 2019 C CA . HIS A 1 261 ? -16.758 -9.116 -17.643 1.00 51.22 261 HIS A CA 1
ATOM 2020 C C . HIS A 1 261 ? -16.908 -10.226 -16.594 1.00 51.22 261 HIS A C 1
ATOM 2022 O O . HIS A 1 261 ? -16.098 -10.385 -15.681 1.00 51.22 261 HIS A O 1
ATOM 2028 N N . THR A 1 262 ? -17.982 -11.009 -16.718 1.00 49.50 262 THR A N 1
ATOM 2029 C CA . THR A 1 262 ? -18.186 -12.262 -15.983 1.00 49.50 262 THR A CA 1
ATOM 2030 C C . THR A 1 262 ? -17.679 -13.417 -16.842 1.00 49.50 262 THR A C 1
ATOM 2032 O O . THR A 1 262 ? -18.383 -13.929 -17.705 1.00 49.50 262 THR A O 1
ATOM 2035 N N . HIS A 1 263 ? -16.436 -13.841 -16.625 1.00 54.84 263 HIS A N 1
ATOM 2036 C CA . HIS A 1 263 ? -16.007 -15.153 -17.098 1.00 54.84 263 HIS A CA 1
ATOM 2037 C C . HIS A 1 263 ? -16.334 -16.174 -16.008 1.00 54.84 263 HIS A C 1
ATOM 2039 O O . HIS A 1 263 ? -15.654 -16.238 -14.985 1.00 54.84 263 HIS A O 1
ATOM 2045 N N . GLU A 1 264 ? -17.402 -16.953 -16.206 1.00 51.94 264 GLU A N 1
ATOM 2046 C CA . GLU A 1 264 ? -17.630 -18.167 -15.419 1.00 51.94 264 GLU A CA 1
ATOM 2047 C C . GLU A 1 264 ? -16.408 -19.078 -15.579 1.00 51.94 264 GLU A C 1
ATOM 2049 O O . GLU A 1 264 ? -16.156 -19.633 -16.651 1.00 51.94 264 GLU A O 1
ATOM 2054 N N . LEU A 1 265 ? -15.641 -19.236 -14.501 1.00 55.59 265 LEU A N 1
ATOM 2055 C CA . LEU A 1 265 ? -14.634 -20.282 -14.387 1.00 55.59 265 LEU A CA 1
ATOM 2056 C C . LEU A 1 265 ? -15.360 -21.631 -14.370 1.00 55.59 265 LEU A C 1
ATOM 2058 O O . LEU A 1 265 ? -15.727 -22.143 -13.314 1.00 55.59 265 LEU A O 1
ATOM 2062 N N . ARG A 1 266 ? -15.590 -22.213 -15.552 1.00 46.91 266 ARG A N 1
ATOM 2063 C CA . ARG A 1 266 ? -15.938 -23.631 -15.662 1.00 46.91 266 ARG A CA 1
ATOM 2064 C C . ARG A 1 266 ? -14.713 -24.444 -15.274 1.00 46.91 266 ARG A C 1
ATOM 2066 O O . ARG A 1 266 ? -13.777 -24.586 -16.057 1.00 46.91 266 ARG A O 1
ATOM 2073 N N . ILE A 1 267 ? -14.729 -24.944 -14.047 1.00 56.12 267 ILE A N 1
ATOM 2074 C CA . ILE A 1 267 ? -13.808 -25.985 -13.603 1.00 56.12 267 ILE A CA 1
ATOM 2075 C C . ILE A 1 267 ? -14.188 -27.271 -14.372 1.00 56.12 267 ILE A C 1
ATOM 2077 O O . ILE A 1 267 ? -15.383 -27.579 -14.413 1.00 56.12 267 ILE A O 1
ATOM 2081 N N . PRO A 1 268 ? -13.236 -27.963 -15.030 1.00 55.84 268 PRO A N 1
ATOM 2082 C CA . PRO A 1 268 ? -13.480 -29.244 -15.699 1.00 55.84 268 PRO A CA 1
ATOM 2083 C C . PRO A 1 268 ? -13.916 -30.358 -14.743 1.00 55.84 268 PRO A C 1
ATOM 2085 O O . PRO A 1 268 ? -13.435 -30.363 -13.585 1.00 55.84 268 PRO A O 1
#

Organism: NCBI:txid1028688

InterPro domains:
  IPR000941 Enolase [PTHR11902] (65-259)
  IPR020811 Enolase, N-terminal [PF03952] (66-158)
  IPR020811 Enolase, N-terminal [SM01193] (66-252)
  IPR029017 Enolase-like, N-terminal [G3DSA:3.30.390.10] (59-243)
  IPR029017 Enolase-like, N-terminal [SSF54826] (65-257)
  IPR047500 Enolase 4, dimerization/docking domain [cd22974] (12-76)